Protein AF-A0A177B5A7-F1 (afdb_monomer_lite)

InterPro domains:
  IPR014023 Mononegavirales RNA-directed RNA polymerase catalytic domain [PF00946] (2-138)

Foldseek 3Di:
DCQQAAQDVLLQHDDHHHPLCVVDPPDPAVLVSSLVSCVVPPDSNDAAADDDDLVQVCLLVPVNHGRGPHDDDPVVVVLVLLLVLCLVLLVVDPDPVLSVLSVVCVPCVSVLSVVLVPDPPHDSVVNNVVCCVDSNVVNSCVVPDCDDDDDPDDDDDPNDPVVSCVSSVPPVVVVVVVVVVVVVVVVVVVVVVVVVVVVVVVPPPDD

pLDDT: mean 71.96, std 17.43, range [30.28, 91.12]

Organism: NCBI:txid1819745

Sequence (207 aa):
MVRLIFLDASLGGLCGVALTRFAISPFPDPITESLTFWTISIEAGNPQIKIFEFSDFNLLETPSALNTIGYSSPVTLIKNQVKLNLQQNSHKIKNKEIKECIEMTRGHESDYIQYFSSITPLFPRFLSTFYQATIFGHINNFEYEENVPKSDNGDIDMKNLKDIFDICNL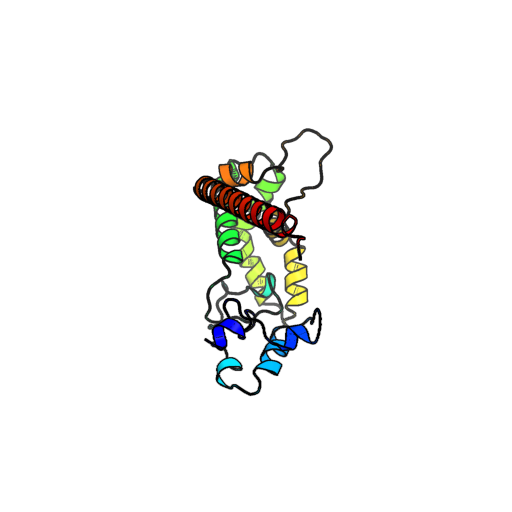FIFSVWTNKRDQFTKNFHYLKNIISDKKMSQHFDGRR

Structure (mmCIF, N/CA/C/O backbone):
data_AF-A0A177B5A7-F1
#
_entry.id   AF-A0A177B5A7-F1
#
loop_
_atom_site.group_PDB
_atom_site.id
_atom_site.type_symbol
_atom_site.label_atom_id
_atom_site.label_alt_id
_atom_site.label_comp_id
_atom_site.label_asym_id
_atom_site.label_entity_i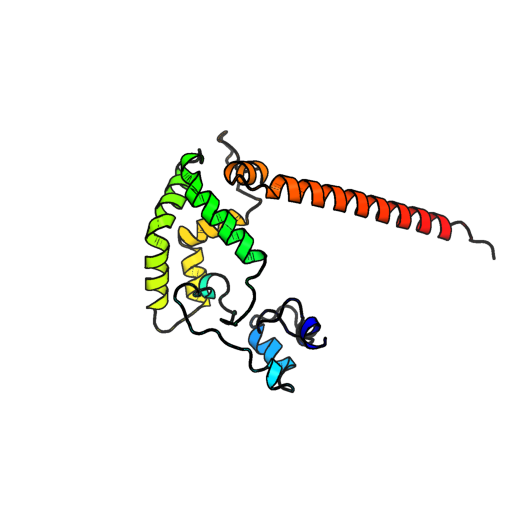d
_atom_site.label_seq_id
_atom_site.pdbx_PDB_ins_code
_atom_site.Cartn_x
_atom_site.Cartn_y
_atom_site.Cartn_z
_atom_site.occupancy
_atom_site.B_iso_or_equiv
_atom_site.auth_seq_id
_atom_site.auth_comp_id
_atom_site.auth_asym_id
_atom_site.auth_atom_id
_atom_site.pdbx_PDB_model_num
ATOM 1 N N . MET A 1 1 ? 22.414 -6.527 -8.276 1.00 68.62 1 MET A N 1
ATOM 2 C CA . MET A 1 1 ? 22.727 -5.204 -7.687 1.00 68.62 1 MET A CA 1
ATOM 3 C C . MET A 1 1 ? 21.978 -4.069 -8.387 1.00 68.62 1 MET A C 1
ATOM 5 O O . MET A 1 1 ? 21.275 -3.346 -7.704 1.00 68.62 1 MET A O 1
ATOM 9 N N . VAL A 1 2 ? 22.032 -3.958 -9.722 1.00 82.44 2 VAL A N 1
ATOM 10 C CA . VAL A 1 2 ? 21.325 -2.906 -10.495 1.00 82.44 2 VAL A CA 1
ATOM 11 C C . VAL A 1 2 ? 19.813 -2.863 -10.207 1.00 82.44 2 VAL A C 1
ATOM 13 O O . VAL A 1 2 ? 19.279 -1.799 -9.919 1.00 82.44 2 VAL A O 1
ATOM 16 N N . ARG A 1 3 ? 19.133 -4.020 -10.160 1.00 81.75 3 ARG A N 1
ATOM 17 C CA . ARG A 1 3 ? 17.703 -4.099 -9.794 1.00 81.75 3 ARG A CA 1
ATOM 18 C C . ARG A 1 3 ? 17.392 -3.543 -8.403 1.00 81.75 3 ARG A C 1
ATOM 20 O O . ARG A 1 3 ? 16.370 -2.909 -8.234 1.00 81.75 3 ARG A O 1
ATOM 27 N N . LEU A 1 4 ? 18.271 -3.726 -7.419 1.00 85.00 4 LEU A N 1
ATOM 28 C CA . LEU A 1 4 ? 18.015 -3.234 -6.060 1.00 85.00 4 LEU A CA 1
ATOM 29 C C . LEU A 1 4 ? 17.965 -1.698 -6.010 1.00 85.00 4 LEU A C 1
ATOM 31 O O . LEU A 1 4 ? 17.223 -1.139 -5.216 1.00 85.00 4 LEU A O 1
ATOM 35 N N . ILE A 1 5 ? 18.755 -1.039 -6.862 1.00 88.62 5 ILE A N 1
ATOM 36 C CA . ILE A 1 5 ? 18.929 0.418 -6.868 1.00 88.62 5 ILE A CA 1
ATOM 37 C C . ILE A 1 5 ? 17.920 1.100 -7.799 1.00 88.62 5 ILE A C 1
ATOM 39 O O . ILE A 1 5 ? 17.451 2.188 -7.487 1.00 88.62 5 ILE A O 1
ATOM 43 N N . PHE A 1 6 ? 17.578 0.471 -8.928 1.00 89.25 6 PHE A N 1
ATOM 44 C CA . PHE A 1 6 ? 16.788 1.112 -9.986 1.00 89.25 6 PHE A CA 1
ATOM 45 C C . PHE A 1 6 ? 15.390 0.515 -10.206 1.00 89.25 6 PHE A C 1
ATOM 47 O O . PHE A 1 6 ? 14.601 1.085 -10.958 1.00 89.25 6 PHE A O 1
ATOM 54 N N . LEU A 1 7 ? 15.068 -0.641 -9.611 1.00 88.25 7 LEU A N 1
ATOM 55 C CA . LEU A 1 7 ? 13.718 -1.200 -9.710 1.00 88.25 7 LEU A CA 1
ATOM 56 C C . LEU A 1 7 ? 12.813 -0.513 -8.691 1.00 88.25 7 LEU A C 1
ATOM 58 O O . LEU A 1 7 ? 13.009 -0.655 -7.483 1.00 88.25 7 LEU A O 1
ATOM 62 N N . ASP A 1 8 ? 11.832 0.215 -9.206 1.00 88.06 8 ASP A N 1
ATOM 63 C CA . ASP A 1 8 ? 10.843 0.927 -8.408 1.00 88.06 8 ASP A CA 1
ATOM 64 C C . ASP A 1 8 ? 9.908 -0.039 -7.667 1.00 88.06 8 ASP A C 1
ATOM 66 O O . ASP A 1 8 ? 9.626 -1.149 -8.133 1.00 88.06 8 ASP A O 1
ATOM 70 N N . ALA A 1 9 ? 9.389 0.401 -6.523 1.00 85.06 9 ALA A N 1
ATOM 71 C CA . ALA A 1 9 ? 8.418 -0.346 -5.734 1.00 85.06 9 ALA A CA 1
ATOM 72 C C . ALA A 1 9 ? 7.107 -0.597 -6.499 1.00 85.06 9 ALA A C 1
ATOM 74 O O . ALA A 1 9 ? 6.460 -1.618 -6.279 1.00 85.06 9 ALA A O 1
ATOM 75 N N . SER A 1 10 ? 6.744 0.276 -7.448 1.00 85.06 10 SER A N 1
ATOM 76 C CA . SER A 1 10 ? 5.563 0.095 -8.311 1.00 85.06 10 SER A CA 1
ATOM 77 C C . SER A 1 10 ? 5.632 -1.156 -9.200 1.00 85.06 10 SER A C 1
ATOM 79 O O . SER A 1 10 ? 4.590 -1.704 -9.554 1.00 85.06 10 SER A O 1
ATOM 81 N N . LEU A 1 11 ? 6.841 -1.629 -9.533 1.00 87.25 11 LEU A N 1
ATOM 82 C CA . LEU A 1 11 ? 7.093 -2.850 -10.312 1.00 87.25 11 LEU A CA 1
ATOM 83 C C . LEU A 1 11 ? 7.490 -4.050 -9.430 1.00 87.25 11 LEU A C 1
ATOM 85 O O . LEU A 1 11 ? 7.965 -5.062 -9.944 1.00 87.25 11 LEU A O 1
ATOM 89 N N . GLY A 1 12 ? 7.330 -3.950 -8.107 1.00 83.31 12 GLY A N 1
ATOM 90 C CA . GLY A 1 12 ? 7.717 -5.002 -7.159 1.00 83.31 12 GLY A CA 1
ATOM 91 C C . GLY A 1 12 ? 9.171 -4.919 -6.676 1.00 83.31 12 GLY A C 1
ATOM 92 O O . GLY A 1 12 ? 9.696 -5.882 -6.116 1.00 83.31 12 GLY A O 1
ATOM 93 N N . GLY A 1 13 ? 9.846 -3.784 -6.886 1.00 84.38 13 GLY A N 1
ATOM 94 C CA . GLY A 1 13 ? 11.132 -3.483 -6.257 1.00 84.38 13 GLY A CA 1
ATOM 95 C C . GLY A 1 13 ? 11.015 -3.226 -4.749 1.00 84.38 13 GLY A C 1
ATOM 96 O O . GLY A 1 13 ? 9.936 -2.988 -4.217 1.00 84.38 13 GLY A O 1
ATOM 97 N N . LEU A 1 14 ? 12.146 -3.271 -4.038 1.00 81.12 14 LEU A N 1
ATOM 98 C CA . LEU A 1 14 ? 12.180 -3.028 -2.587 1.00 81.12 14 LEU A CA 1
ATOM 99 C C . LEU A 1 14 ? 12.325 -1.539 -2.247 1.00 81.12 14 LEU A C 1
ATOM 101 O O . LEU A 1 14 ? 11.547 -0.998 -1.469 1.00 81.12 14 LEU A O 1
ATOM 105 N N . CYS A 1 15 ? 13.356 -0.889 -2.788 1.00 82.00 15 CYS A N 1
ATOM 106 C CA . CYS A 1 15 ? 13.714 0.494 -2.454 1.00 82.00 15 CYS A CA 1
ATOM 107 C C . CYS A 1 15 ? 14.329 1.271 -3.625 1.00 82.00 15 CYS A C 1
ATOM 109 O O . CYS A 1 15 ? 14.848 2.370 -3.424 1.00 82.00 15 CYS A O 1
ATOM 111 N N . GLY A 1 16 ? 14.323 0.690 -4.826 1.00 85.94 16 GLY A N 1
ATOM 112 C CA . GLY A 1 16 ? 14.947 1.308 -5.981 1.00 85.94 16 GLY A CA 1
ATOM 113 C C . GLY A 1 16 ? 14.125 2.467 -6.529 1.00 85.94 16 GLY A C 1
ATOM 114 O O . GLY A 1 16 ? 12.931 2.593 -6.264 1.00 85.94 16 GLY A O 1
ATOM 115 N N . VAL A 1 17 ? 14.784 3.322 -7.306 1.00 87.81 17 VAL A N 1
ATOM 116 C CA . VAL A 1 17 ? 14.171 4.477 -7.964 1.00 87.81 17 VAL A CA 1
ATOM 117 C C . VAL A 1 17 ? 14.603 4.504 -9.425 1.00 87.81 17 VAL A C 1
ATOM 119 O O . VAL A 1 17 ? 15.797 4.475 -9.728 1.00 87.81 17 VAL A O 1
ATOM 122 N N . ALA A 1 18 ? 13.631 4.576 -10.334 1.00 88.62 18 ALA A N 1
ATOM 123 C CA . ALA A 1 18 ? 13.902 4.777 -11.751 1.00 88.62 18 ALA A CA 1
ATOM 124 C C . ALA A 1 18 ? 14.514 6.169 -11.989 1.00 88.62 18 ALA A C 1
ATOM 126 O O . ALA A 1 18 ? 14.102 7.155 -11.376 1.00 88.62 18 ALA A O 1
ATOM 127 N N . LEU A 1 19 ? 15.484 6.272 -12.906 1.00 89.00 19 LEU A N 1
ATOM 128 C CA . LEU A 1 19 ? 16.143 7.554 -13.199 1.00 89.00 19 LEU A CA 1
ATOM 129 C C . LEU A 1 19 ? 15.187 8.595 -13.802 1.00 89.00 19 LEU A C 1
ATOM 131 O O . LEU A 1 19 ? 15.427 9.796 -13.696 1.00 89.00 19 LEU A O 1
ATOM 135 N N . THR A 1 20 ? 14.083 8.140 -14.390 1.00 88.19 20 THR A N 1
ATOM 136 C CA . THR A 1 20 ? 12.999 8.983 -14.901 1.00 88.19 20 THR A CA 1
ATOM 137 C C . THR A 1 20 ? 12.365 9.858 -13.818 1.00 88.19 20 THR A C 1
ATOM 139 O O . THR A 1 20 ? 11.922 10.961 -14.140 1.00 88.19 20 THR A O 1
ATOM 142 N N . ARG A 1 21 ? 12.436 9.467 -12.532 1.00 87.62 21 ARG A N 1
ATOM 143 C CA . ARG A 1 21 ? 11.870 10.259 -11.422 1.00 87.62 21 ARG A CA 1
ATOM 144 C C . ARG A 1 21 ? 12.622 11.564 -11.203 1.00 87.62 21 ARG A C 1
ATOM 146 O O . ARG A 1 21 ? 12.087 12.497 -10.616 1.00 87.62 21 ARG A O 1
ATOM 153 N N . PHE A 1 22 ? 13.866 11.643 -11.675 1.00 89.06 22 PHE A N 1
ATOM 154 C CA . PHE A 1 22 ? 14.652 12.874 -11.641 1.00 89.06 22 PHE A CA 1
ATOM 155 C C . PHE A 1 22 ? 14.327 13.816 -12.807 1.00 89.06 22 PHE A C 1
ATOM 157 O O . PHE A 1 22 ? 14.734 14.974 -12.770 1.00 89.06 22 PHE A O 1
ATOM 164 N N . ALA A 1 23 ? 13.601 13.350 -13.829 1.00 87.88 23 ALA A N 1
ATOM 165 C CA . ALA A 1 23 ? 13.222 14.173 -14.973 1.00 87.88 23 ALA A CA 1
ATOM 166 C C . ALA A 1 23 ? 11.956 15.005 -14.704 1.00 87.88 23 ALA A C 1
ATOM 168 O O . ALA A 1 23 ? 11.849 16.126 -15.196 1.00 87.88 23 ALA A O 1
ATOM 169 N N . ILE A 1 24 ? 10.996 14.469 -13.938 1.00 85.19 24 ILE A N 1
ATOM 170 C CA . ILE A 1 24 ? 9.694 15.103 -13.679 1.00 85.19 24 ILE A CA 1
ATOM 171 C C . ILE A 1 24 ? 9.322 14.920 -12.201 1.00 85.19 24 ILE A C 1
ATOM 173 O O . ILE A 1 24 ? 9.383 13.813 -11.678 1.00 85.19 24 ILE A O 1
ATOM 177 N N . SER A 1 25 ? 8.883 15.992 -11.533 1.00 78.75 25 SER A N 1
ATOM 178 C CA . SER A 1 25 ? 8.451 15.966 -10.128 1.00 78.75 25 SER A CA 1
ATOM 179 C C . SER A 1 25 ? 7.076 16.627 -9.962 1.00 78.75 25 SER A C 1
ATOM 181 O O . SER A 1 25 ? 6.978 17.822 -10.249 1.00 78.75 25 SER A O 1
ATOM 183 N N . PRO A 1 26 ? 6.021 15.944 -9.460 1.00 79.19 26 PRO A N 1
ATOM 184 C CA . PRO A 1 26 ? 5.730 14.502 -9.423 1.00 79.19 26 PRO A CA 1
ATOM 185 C C . PRO A 1 26 ? 4.865 14.031 -10.616 1.00 79.19 26 PRO A C 1
ATOM 187 O O . PRO A 1 26 ? 3.924 14.713 -11.025 1.00 79.19 26 PRO A O 1
ATOM 190 N N . PHE A 1 27 ? 5.137 12.832 -11.146 1.00 88.12 27 PHE A N 1
ATOM 191 C CA . PHE A 1 27 ? 4.338 12.218 -12.215 1.00 88.12 27 PHE A CA 1
ATOM 192 C C . PHE A 1 27 ? 3.212 11.322 -11.642 1.00 88.12 27 PHE A C 1
ATOM 194 O O . PHE A 1 27 ? 3.456 10.563 -10.701 1.00 88.12 27 PHE A O 1
ATOM 201 N N . PRO A 1 28 ? 1.971 11.381 -12.170 1.00 85.62 28 PRO A N 1
ATOM 202 C CA . PRO A 1 28 ? 0.811 10.700 -11.580 1.00 85.62 28 PRO A CA 1
ATOM 203 C C . PRO A 1 28 ? 0.746 9.183 -11.828 1.00 85.62 28 PRO A C 1
ATOM 205 O O . PRO A 1 28 ? -0.131 8.520 -11.265 1.00 85.62 28 PRO A O 1
ATOM 208 N N . ASP A 1 29 ? 1.617 8.634 -12.679 1.00 88.81 29 ASP A N 1
ATOM 209 C CA . ASP A 1 29 ? 1.643 7.210 -13.023 1.00 88.81 29 ASP A CA 1
ATOM 210 C C . ASP A 1 29 ? 3.063 6.611 -12.915 1.00 88.81 29 ASP A C 1
ATOM 212 O O . ASP A 1 29 ? 3.814 6.577 -13.896 1.00 88.81 29 ASP A O 1
ATOM 216 N N . PRO A 1 30 ? 3.443 6.111 -11.724 1.00 88.00 30 PRO A N 1
ATOM 217 C CA . PRO A 1 30 ? 4.778 5.569 -11.482 1.00 88.00 30 PRO A CA 1
ATOM 218 C C . PRO A 1 30 ? 5.042 4.244 -12.212 1.00 88.00 30 PRO A C 1
ATOM 220 O O . PRO A 1 30 ? 6.204 3.850 -12.330 1.00 88.00 30 PRO A O 1
ATOM 223 N N . ILE A 1 31 ? 4.004 3.534 -12.678 1.00 89.62 31 ILE A N 1
ATOM 224 C CA . ILE A 1 31 ? 4.173 2.289 -13.440 1.00 89.62 31 ILE A CA 1
ATOM 225 C C . ILE A 1 31 ? 4.669 2.639 -14.835 1.00 89.62 31 ILE A C 1
ATOM 227 O O . ILE A 1 31 ? 5.716 2.142 -15.244 1.00 89.62 31 ILE A O 1
ATOM 231 N N . THR A 1 32 ? 3.961 3.527 -15.538 1.00 89.75 32 THR A N 1
ATOM 232 C CA . THR A 1 32 ? 4.372 3.975 -16.875 1.00 89.75 32 THR A CA 1
ATOM 233 C C . THR A 1 32 ? 5.769 4.572 -16.833 1.00 89.75 32 THR A C 1
ATOM 235 O O . THR A 1 32 ? 6.614 4.226 -17.651 1.00 89.75 32 THR A O 1
ATOM 238 N N . GLU A 1 33 ? 6.052 5.401 -15.834 1.00 89.25 33 GLU A N 1
ATOM 239 C CA . GLU A 1 33 ? 7.369 6.003 -15.667 1.00 89.25 33 GLU A CA 1
ATOM 240 C C . GLU A 1 33 ? 8.476 4.943 -15.507 1.00 89.25 33 GLU A C 1
ATOM 242 O O . GLU A 1 33 ? 9.452 4.914 -16.260 1.00 89.25 33 GLU A O 1
ATOM 247 N N . SER A 1 34 ? 8.276 3.986 -14.601 1.00 89.31 34 SER A N 1
ATOM 248 C CA . SER A 1 34 ? 9.245 2.913 -14.365 1.00 89.31 34 SER A CA 1
ATOM 249 C C . SER A 1 34 ? 9.398 1.988 -15.574 1.00 89.31 34 SER A C 1
ATOM 251 O O . SER A 1 34 ? 10.511 1.575 -15.898 1.00 89.31 34 SER A O 1
ATOM 253 N N . LEU A 1 35 ? 8.306 1.685 -16.282 1.00 89.75 35 LEU A N 1
ATOM 254 C CA . LEU A 1 35 ? 8.347 0.887 -17.506 1.00 89.75 35 LEU A CA 1
ATOM 255 C C . LEU A 1 35 ? 9.077 1.618 -18.628 1.00 89.75 35 LEU A C 1
ATOM 257 O O . LEU A 1 35 ? 9.855 0.978 -19.327 1.00 89.75 35 LEU A O 1
ATOM 261 N N . THR A 1 36 ? 8.898 2.937 -18.776 1.00 90.25 36 THR A N 1
ATOM 262 C CA . THR A 1 36 ? 9.633 3.722 -19.784 1.00 90.25 36 THR A CA 1
ATOM 263 C C . THR A 1 36 ? 11.140 3.640 -19.560 1.00 90.25 36 THR A C 1
ATOM 265 O O . THR A 1 36 ? 11.885 3.405 -20.514 1.00 90.25 36 THR A O 1
ATOM 268 N N . PHE A 1 37 ? 11.582 3.718 -18.300 1.00 89.19 37 PHE A N 1
ATOM 269 C CA . PHE A 1 37 ? 12.980 3.516 -17.929 1.00 89.19 37 PHE A CA 1
ATOM 270 C C . PHE A 1 37 ? 13.476 2.098 -18.260 1.00 89.19 37 PHE A C 1
ATOM 272 O O . PHE A 1 37 ? 14.575 1.925 -18.787 1.00 89.19 37 PHE A O 1
ATOM 279 N N . TRP A 1 38 ? 12.657 1.080 -17.988 1.00 88.31 38 TRP A N 1
ATOM 280 C CA . TRP A 1 38 ? 13.010 -0.329 -18.173 1.00 88.31 38 TRP A CA 1
ATOM 281 C C . TRP A 1 38 ? 12.664 -0.911 -19.551 1.00 88.31 38 TRP A C 1
ATOM 283 O O . TRP A 1 38 ? 12.852 -2.108 -19.745 1.00 88.31 38 TRP A O 1
ATOM 293 N N . THR A 1 39 ? 12.253 -0.102 -20.535 1.00 82.94 39 THR A N 1
ATOM 294 C CA . THR A 1 39 ? 11.950 -0.549 -21.918 1.00 82.94 39 THR A CA 1
ATOM 295 C C . THR A 1 39 ? 13.067 -1.376 -22.559 1.00 82.94 39 THR A C 1
ATOM 297 O O . THR A 1 39 ? 12.807 -2.240 -23.392 1.00 82.94 39 THR A O 1
ATOM 300 N N . ILE A 1 40 ? 14.312 -1.141 -22.143 1.00 76.38 40 ILE A N 1
ATOM 301 C CA . ILE A 1 40 ? 15.513 -1.822 -22.640 1.00 76.38 40 ILE A CA 1
ATOM 302 C C . ILE A 1 40 ? 15.695 -3.216 -21.995 1.00 76.38 40 ILE A C 1
ATOM 304 O O . ILE A 1 40 ? 16.412 -4.060 -22.529 1.00 76.38 40 ILE A O 1
ATOM 308 N N . SER A 1 41 ? 15.039 -3.496 -20.862 1.00 82.31 41 SER A N 1
ATOM 309 C CA . SER A 1 41 ? 15.168 -4.745 -20.102 1.00 82.31 41 SER A CA 1
ATOM 310 C C . SER A 1 41 ? 13.839 -5.493 -19.995 1.00 82.31 41 SER A C 1
ATOM 312 O O . SER A 1 41 ? 12.960 -5.142 -19.207 1.00 82.31 41 SER A O 1
ATOM 314 N N . ILE A 1 42 ? 13.735 -6.604 -20.728 1.00 81.00 42 ILE A N 1
ATOM 315 C CA . ILE A 1 42 ? 12.552 -7.481 -20.744 1.00 81.00 42 ILE A CA 1
ATOM 316 C C . ILE A 1 42 ? 12.234 -8.025 -19.340 1.00 81.00 42 ILE A C 1
ATOM 318 O O . ILE A 1 42 ? 11.073 -8.160 -18.966 1.00 81.00 42 ILE A O 1
ATOM 322 N N . GLU A 1 43 ? 13.259 -8.304 -18.534 1.00 79.50 43 GLU A N 1
ATOM 323 C CA . GLU A 1 43 ? 13.093 -8.914 -17.211 1.00 79.50 43 GLU A CA 1
ATOM 324 C C . GLU A 1 43 ? 12.580 -7.927 -16.148 1.00 79.50 43 GLU A C 1
ATOM 326 O O . GLU A 1 43 ? 11.963 -8.330 -15.165 1.00 79.50 43 GLU A O 1
ATOM 331 N N . ALA A 1 44 ? 12.865 -6.631 -16.300 1.00 79.38 44 ALA A N 1
ATOM 332 C CA . ALA A 1 44 ? 12.357 -5.596 -15.397 1.00 79.38 44 ALA A CA 1
ATOM 333 C C . ALA A 1 44 ? 11.007 -5.033 -15.871 1.00 79.38 44 ALA A C 1
ATOM 335 O O . ALA A 1 44 ? 10.199 -4.626 -15.043 1.00 79.38 44 ALA A O 1
ATOM 336 N N . GLY A 1 45 ? 10.750 -5.058 -17.183 1.00 82.38 45 GLY A N 1
ATOM 337 C CA . GLY A 1 45 ? 9.474 -4.656 -17.775 1.00 82.38 45 GLY A CA 1
ATOM 338 C C . GLY A 1 45 ? 8.343 -5.682 -17.631 1.00 82.38 45 GLY A C 1
ATOM 339 O O . GLY A 1 45 ? 7.194 -5.341 -17.889 1.00 82.38 45 GLY A O 1
ATOM 340 N N . ASN A 1 46 ? 8.645 -6.916 -17.212 1.00 87.38 46 ASN A N 1
ATOM 341 C CA . ASN A 1 46 ? 7.659 -7.980 -17.008 1.00 87.38 46 ASN A CA 1
ATOM 342 C C . ASN A 1 46 ? 7.701 -8.516 -15.561 1.00 87.38 46 ASN A C 1
ATOM 344 O O . ASN A 1 46 ? 8.265 -9.590 -15.320 1.00 87.38 46 ASN A O 1
ATOM 348 N N . PRO A 1 47 ? 7.172 -7.764 -14.575 1.00 85.50 47 PRO A N 1
ATOM 349 C CA . PRO A 1 47 ? 7.140 -8.211 -13.188 1.00 85.50 47 PRO A CA 1
ATOM 350 C C . PRO A 1 47 ? 6.224 -9.427 -13.023 1.00 85.50 47 PRO A C 1
ATOM 352 O O . PRO A 1 47 ? 5.226 -9.581 -13.724 1.00 85.50 47 PRO A O 1
ATOM 355 N N . GLN A 1 48 ? 6.540 -10.293 -12.060 1.00 84.50 48 GLN A N 1
ATOM 356 C CA . GLN A 1 48 ? 5.687 -11.438 -11.754 1.00 84.50 48 GLN A CA 1
ATOM 357 C C . GLN A 1 48 ? 4.412 -10.964 -11.049 1.00 84.50 48 GLN A C 1
ATOM 359 O O . GLN A 1 48 ? 4.461 -10.429 -9.939 1.00 84.50 48 GLN A O 1
ATOM 364 N N . ILE A 1 49 ? 3.273 -11.161 -11.706 1.00 86.50 49 ILE A N 1
ATOM 365 C CA . ILE A 1 49 ? 1.952 -10.773 -11.206 1.00 86.50 49 ILE A CA 1
ATOM 366 C C . ILE A 1 49 ? 1.363 -11.942 -10.412 1.00 86.50 49 ILE A C 1
ATOM 368 O O . ILE A 1 49 ? 1.400 -13.090 -10.859 1.00 86.50 49 ILE A O 1
ATOM 372 N N . LYS A 1 50 ? 0.831 -11.652 -9.222 1.00 85.69 50 LYS A N 1
ATOM 373 C CA . LYS A 1 50 ? 0.128 -12.629 -8.391 1.00 85.69 50 LYS A CA 1
ATOM 374 C C . LYS A 1 50 ? -1.259 -12.892 -8.984 1.00 85.69 50 LYS A C 1
ATOM 376 O O . LYS A 1 50 ? -1.917 -11.981 -9.491 1.00 85.69 50 LYS A O 1
ATOM 381 N N . ILE A 1 51 ? -1.709 -14.143 -8.911 1.00 84.50 51 ILE A N 1
ATOM 382 C CA . ILE A 1 51 ? -3.090 -14.504 -9.249 1.00 84.50 51 ILE A CA 1
ATOM 383 C C . ILE A 1 51 ? -4.024 -13.716 -8.325 1.00 84.50 51 ILE A C 1
ATOM 385 O O . ILE A 1 51 ? -3.760 -13.591 -7.134 1.00 84.50 51 ILE A O 1
ATOM 389 N N . PHE A 1 52 ? -5.083 -13.150 -8.893 1.00 83.25 52 PHE A N 1
ATOM 390 C CA . PHE A 1 52 ? -6.022 -12.323 -8.150 1.00 83.25 52 PHE A CA 1
ATOM 391 C C . PHE A 1 52 ? -6.738 -13.123 -7.055 1.00 83.25 52 PHE A C 1
ATOM 393 O O . PHE A 1 52 ? -7.403 -14.120 -7.341 1.00 83.25 52 PHE A O 1
ATOM 400 N N . GLU A 1 53 ? -6.648 -12.634 -5.821 1.00 82.06 53 GLU A N 1
ATOM 401 C CA . GLU A 1 53 ? -7.436 -13.081 -4.674 1.00 82.06 53 GLU A CA 1
ATOM 402 C C . GLU A 1 53 ? -8.225 -11.891 -4.113 1.00 82.06 53 GLU A C 1
ATOM 404 O O . GLU A 1 53 ? -7.773 -10.748 -4.174 1.00 82.06 53 GLU A O 1
ATOM 409 N N . PHE A 1 54 ? -9.397 -12.138 -3.519 1.00 75.50 54 PHE A N 1
ATOM 410 C CA . PHE A 1 54 ? -10.215 -11.067 -2.927 1.00 75.50 54 PHE A CA 1
ATOM 411 C C . PHE A 1 54 ? -9.504 -10.323 -1.788 1.00 75.50 54 PHE A C 1
ATOM 413 O O . PHE A 1 54 ? -9.752 -9.138 -1.577 1.00 75.50 54 PHE A O 1
ATOM 420 N N . SER A 1 55 ? -8.588 -10.993 -1.085 1.00 72.56 55 SER A N 1
ATOM 421 C CA . SER A 1 55 ? -7.723 -10.381 -0.072 1.00 72.56 55 SER A CA 1
ATOM 422 C C . SER A 1 55 ? -6.695 -9.408 -0.652 1.00 72.56 55 SER A C 1
ATOM 424 O O . SER A 1 55 ? -6.184 -8.569 0.081 1.00 72.56 55 SER A O 1
ATOM 426 N N . ASP A 1 56 ? -6.397 -9.498 -1.952 1.00 73.50 56 ASP A N 1
ATOM 427 C CA . ASP A 1 56 ? -5.393 -8.676 -2.633 1.00 73.50 56 ASP A CA 1
ATOM 428 C C . ASP A 1 56 ? -5.998 -7.430 -3.292 1.00 73.50 56 ASP A C 1
ATOM 430 O O . ASP A 1 56 ? -5.361 -6.804 -4.144 1.00 73.50 56 ASP A O 1
ATOM 434 N N . PHE A 1 57 ? -7.222 -7.035 -2.922 1.00 78.88 57 PHE A N 1
ATOM 435 C CA . PHE A 1 57 ? -7.889 -5.841 -3.455 1.00 78.88 57 PHE A CA 1
ATOM 436 C C . PHE A 1 57 ? -7.283 -4.526 -2.903 1.00 78.88 57 PHE A C 1
ATOM 438 O O . PHE A 1 57 ? -7.976 -3.580 -2.532 1.00 78.88 57 PHE A O 1
ATOM 445 N N . ASN A 1 58 ? -5.949 -4.441 -2.914 1.00 74.44 58 ASN A N 1
ATOM 446 C CA . ASN A 1 58 ? -5.114 -3.314 -2.487 1.00 74.44 58 ASN A CA 1
ATOM 447 C C . ASN A 1 58 ? -5.271 -2.064 -3.373 1.00 74.44 58 ASN A C 1
ATOM 449 O O . ASN A 1 58 ? -4.712 -1.009 -3.070 1.00 74.44 58 ASN A O 1
ATOM 453 N N . LEU A 1 59 ? -6.060 -2.157 -4.450 1.00 78.88 59 LEU A N 1
ATOM 454 C CA . LEU A 1 59 ? -6.436 -1.030 -5.306 1.00 78.88 59 LEU A CA 1
ATOM 455 C C . LEU A 1 59 ? -7.186 0.069 -4.536 1.00 78.88 59 LEU A C 1
ATOM 457 O O . LEU A 1 59 ? -7.152 1.227 -4.950 1.00 78.88 59 LEU A O 1
ATOM 461 N N . LEU A 1 60 ? -7.841 -0.279 -3.421 1.00 83.06 60 LEU A N 1
ATOM 462 C CA . LEU A 1 60 ? -8.530 0.687 -2.561 1.00 83.06 60 LEU A CA 1
ATOM 463 C C . LEU A 1 60 ? -7.555 1.589 -1.795 1.00 83.06 60 LEU A C 1
ATOM 465 O O . LEU A 1 60 ? -7.832 2.778 -1.638 1.00 83.06 60 LEU A O 1
ATOM 469 N N . GLU A 1 61 ? -6.407 1.061 -1.357 1.00 80.75 61 GLU A N 1
ATOM 470 C CA . GLU A 1 61 ? -5.367 1.862 -0.697 1.00 80.75 61 GLU A CA 1
ATOM 471 C C . GLU A 1 61 ? -4.533 2.642 -1.714 1.00 80.75 61 GLU A C 1
ATOM 473 O O . GLU A 1 61 ? -4.295 3.838 -1.550 1.00 80.75 61 GLU A O 1
ATOM 478 N N . THR A 1 62 ? -4.082 1.961 -2.769 1.00 83.75 62 THR A N 1
ATOM 479 C CA . THR A 1 62 ? -3.185 2.530 -3.777 1.00 83.75 62 THR A CA 1
ATOM 480 C C . THR A 1 62 ? -3.695 2.209 -5.183 1.00 83.75 62 THR A C 1
ATOM 482 O O . THR A 1 62 ? -3.425 1.122 -5.699 1.00 83.75 62 THR A O 1
ATOM 485 N N . PRO A 1 63 ? -4.392 3.146 -5.853 1.00 85.31 63 PRO A N 1
ATOM 486 C CA . PRO A 1 63 ? -5.055 2.871 -7.131 1.00 85.31 63 PRO A CA 1
ATOM 487 C C . PRO A 1 63 ? -4.092 2.708 -8.316 1.00 85.31 63 PRO A C 1
ATOM 489 O O . PRO A 1 63 ? -4.489 2.171 -9.345 1.00 85.31 63 PRO A O 1
ATOM 492 N N . SER A 1 64 ? -2.845 3.176 -8.190 1.00 84.06 64 SER A N 1
ATOM 493 C CA . SER A 1 64 ? -1.799 3.072 -9.222 1.00 84.06 64 SER A CA 1
ATOM 494 C C . SER A 1 64 ? -0.822 1.913 -8.970 1.00 84.06 64 SER A C 1
ATOM 496 O O . SER A 1 64 ? 0.307 1.962 -9.452 1.00 84.06 64 SER A O 1
ATOM 498 N N . ALA A 1 65 ? -1.194 0.921 -8.155 1.00 83.56 65 ALA A N 1
ATOM 499 C CA . ALA A 1 65 ? -0.337 -0.215 -7.814 1.00 83.56 65 ALA A CA 1
ATOM 500 C C . ALA A 1 65 ? -0.686 -1.472 -8.625 1.00 83.56 65 ALA A C 1
ATOM 502 O O . ALA A 1 65 ? -1.829 -1.669 -9.038 1.00 83.56 65 ALA A O 1
ATOM 503 N N . LEU A 1 66 ? 0.309 -2.341 -8.814 1.00 85.75 66 LEU A N 1
ATOM 504 C CA . LEU A 1 66 ? 0.150 -3.665 -9.413 1.00 85.75 66 LEU A CA 1
ATOM 505 C C . LEU A 1 66 ? 0.080 -4.745 -8.331 1.00 85.75 66 LEU A C 1
ATOM 507 O O . LEU A 1 66 ? 0.730 -4.641 -7.292 1.00 85.75 66 LEU A O 1
ATOM 511 N N . ASN A 1 67 ? -0.648 -5.826 -8.613 1.00 86.62 67 ASN A N 1
ATOM 512 C CA . ASN A 1 67 ? -0.647 -7.015 -7.764 1.00 86.62 67 ASN A CA 1
ATOM 513 C C . ASN A 1 67 ? 0.596 -7.877 -8.047 1.00 86.62 67 ASN A C 1
ATOM 515 O O . ASN A 1 67 ? 0.523 -8.881 -8.753 1.00 86.62 67 ASN A O 1
ATOM 519 N N . THR A 1 68 ? 1.768 -7.454 -7.578 1.00 83.31 68 THR A N 1
ATOM 520 C CA . THR A 1 68 ? 3.028 -8.186 -7.790 1.00 83.31 68 THR A CA 1
ATOM 521 C C . THR A 1 68 ? 3.279 -9.232 -6.707 1.00 83.31 68 THR A C 1
ATOM 523 O O . THR A 1 68 ? 2.948 -9.014 -5.542 1.00 83.31 68 THR A O 1
ATOM 526 N N . ILE A 1 69 ? 3.953 -10.329 -7.067 1.00 75.81 69 ILE A N 1
ATOM 527 C CA . ILE A 1 69 ? 4.484 -11.310 -6.110 1.00 75.81 69 ILE A CA 1
ATOM 528 C C . ILE A 1 69 ? 5.665 -10.655 -5.381 1.00 75.81 69 ILE A C 1
ATOM 530 O O . ILE A 1 69 ? 6.804 -10.692 -5.840 1.00 75.81 69 ILE A O 1
ATOM 534 N N . GLY A 1 70 ? 5.380 -9.980 -4.272 1.00 69.38 70 GLY A N 1
ATOM 535 C CA . GLY A 1 70 ? 6.360 -9.178 -3.551 1.00 69.38 70 GLY A CA 1
ATOM 536 C C . GLY A 1 70 ? 6.044 -9.060 -2.068 1.00 69.38 70 GLY A C 1
ATOM 537 O O . GLY A 1 70 ? 5.004 -9.503 -1.583 1.00 69.38 70 GLY A O 1
ATOM 538 N N . TYR A 1 71 ? 6.979 -8.466 -1.336 1.00 65.50 71 TYR A N 1
ATOM 539 C CA . TYR A 1 71 ? 6.828 -8.232 0.093 1.00 65.50 71 TYR A CA 1
ATOM 540 C C . TYR A 1 71 ? 5.902 -7.039 0.325 1.00 65.50 71 TYR A C 1
ATOM 542 O O . TYR A 1 71 ? 6.109 -5.962 -0.235 1.00 65.50 71 TYR A O 1
ATOM 550 N N . SER A 1 72 ? 4.903 -7.214 1.187 1.00 68.75 72 SER A N 1
ATOM 551 C CA . SER A 1 72 ? 4.097 -6.106 1.696 1.00 68.75 72 SER A CA 1
ATOM 552 C C . SER A 1 72 ? 4.994 -5.075 2.381 1.00 68.75 72 SER A C 1
ATOM 554 O O . SER A 1 72 ? 5.899 -5.439 3.138 1.00 68.75 72 SER A O 1
ATOM 556 N N . SER A 1 73 ? 4.722 -3.790 2.152 1.00 74.88 73 SER A N 1
ATOM 557 C CA . SER A 1 73 ? 5.496 -2.720 2.782 1.00 74.88 73 SER A CA 1
ATOM 558 C C . SER A 1 73 ? 5.430 -2.810 4.324 1.00 74.88 73 SER A C 1
ATOM 560 O O . SER A 1 73 ? 4.381 -3.177 4.863 1.00 74.88 73 SER A O 1
ATOM 562 N N . PRO A 1 74 ? 6.509 -2.467 5.063 1.00 78.25 74 PRO A N 1
ATOM 563 C CA . PRO A 1 74 ? 6.511 -2.502 6.531 1.00 78.25 74 PRO A CA 1
ATOM 564 C C . PRO A 1 74 ? 5.399 -1.648 7.157 1.00 78.25 74 PRO A C 1
ATOM 566 O O . PRO A 1 74 ? 4.637 -2.153 7.968 1.00 78.25 74 PRO A O 1
ATOM 569 N N . VAL A 1 75 ? 5.264 -0.391 6.717 1.00 80.06 75 VAL A N 1
ATOM 570 C CA . VAL A 1 75 ? 4.037 0.099 6.063 1.00 80.06 75 VAL A CA 1
ATOM 571 C C . VAL A 1 75 ? 2.721 -0.595 6.421 1.00 80.06 75 VAL A C 1
ATOM 573 O O . VAL A 1 75 ? 2.199 -0.545 7.531 1.00 80.06 75 VAL A O 1
ATOM 576 N N . THR A 1 76 ? 2.194 -1.253 5.398 1.00 78.81 76 THR A N 1
ATOM 577 C CA . THR A 1 76 ? 0.981 -2.066 5.397 1.00 78.81 76 THR A CA 1
ATOM 578 C C . THR A 1 76 ? 0.968 -3.136 6.493 1.00 78.81 76 THR A C 1
ATOM 580 O O . THR A 1 76 ? -0.075 -3.362 7.097 1.00 78.81 76 THR A O 1
ATOM 583 N N . LEU A 1 77 ? 2.104 -3.774 6.806 1.00 81.12 77 LEU A N 1
ATOM 584 C CA . LEU A 1 77 ? 2.159 -4.784 7.874 1.00 81.12 77 LEU A CA 1
ATOM 585 C C . LEU A 1 77 ? 1.828 -4.199 9.250 1.00 81.12 77 LEU A C 1
ATOM 587 O O . LEU A 1 77 ? 1.078 -4.804 10.015 1.00 81.12 77 LEU A O 1
ATOM 591 N N . ILE A 1 78 ? 2.371 -3.020 9.558 1.00 81.94 78 ILE A N 1
ATOM 592 C CA . ILE A 1 78 ? 2.094 -2.322 10.815 1.00 81.94 78 ILE A CA 1
ATOM 593 C C . ILE A 1 78 ? 0.619 -1.928 10.877 1.00 81.94 78 ILE A C 1
ATOM 595 O O . ILE A 1 78 ? -0.011 -2.188 11.898 1.00 81.94 78 ILE A O 1
ATOM 599 N N . LYS A 1 79 ? 0.057 -1.384 9.789 1.00 78.06 79 LYS A N 1
ATOM 600 C CA . LYS A 1 79 ? -1.373 -1.031 9.714 1.00 78.06 79 LYS A CA 1
ATOM 601 C C . LYS A 1 79 ? -2.264 -2.229 10.019 1.00 78.06 79 LYS A C 1
ATOM 603 O O . LYS A 1 79 ? -3.071 -2.189 10.938 1.00 78.06 79 LYS A O 1
ATOM 608 N N . ASN A 1 80 ? -2.029 -3.349 9.334 1.00 80.62 80 ASN A N 1
ATOM 609 C CA . ASN A 1 80 ? -2.803 -4.572 9.534 1.00 80.62 80 ASN A CA 1
ATOM 610 C C . ASN A 1 80 ? -2.731 -5.054 10.990 1.00 80.62 80 ASN A C 1
ATOM 612 O O . ASN A 1 80 ? -3.739 -5.466 11.562 1.00 80.62 80 ASN A O 1
ATOM 616 N N . GLN A 1 81 ? -1.556 -4.963 11.618 1.00 81.50 81 GLN A N 1
ATOM 617 C CA . GLN A 1 81 ? -1.389 -5.352 13.015 1.00 81.50 81 GLN A CA 1
ATOM 618 C C . GLN A 1 81 ? -2.082 -4.388 13.992 1.00 81.50 81 GLN A C 1
ATOM 620 O O . GLN A 1 81 ? -2.618 -4.833 15.010 1.00 81.50 81 GLN A O 1
ATOM 625 N N . VAL A 1 82 ? -2.069 -3.082 13.711 1.00 82.25 82 VAL A N 1
ATOM 626 C CA . VAL A 1 82 ? -2.785 -2.065 14.497 1.00 82.25 82 VAL A CA 1
ATOM 627 C C . VAL A 1 82 ? -4.289 -2.293 14.388 1.00 82.25 82 VAL A C 1
ATOM 629 O O . VAL A 1 82 ? -4.951 -2.440 15.416 1.00 82.25 82 VAL A O 1
ATOM 632 N N . LYS A 1 83 ? -4.806 -2.459 13.171 1.00 80.62 83 LYS A N 1
ATOM 633 C CA . LYS A 1 83 ? -6.211 -2.765 12.901 1.00 80.62 83 LYS A CA 1
ATOM 634 C C . LYS A 1 83 ? -6.702 -4.001 13.652 1.00 80.62 83 LYS A C 1
ATOM 636 O O . LYS A 1 83 ? -7.715 -3.939 14.348 1.00 80.62 83 LYS A O 1
ATOM 641 N N . LEU A 1 84 ? -5.962 -5.110 13.576 1.00 84.06 84 LEU A N 1
ATOM 642 C CA . LEU A 1 84 ? -6.303 -6.343 14.297 1.00 84.06 84 LEU A CA 1
ATOM 643 C C . LEU A 1 84 ? -6.356 -6.120 15.813 1.00 84.06 84 LEU A C 1
ATOM 645 O O . LEU A 1 84 ? -7.273 -6.598 16.481 1.00 84.06 84 LEU A O 1
ATOM 649 N N . ASN A 1 85 ? -5.404 -5.365 16.363 1.00 82.88 85 ASN A N 1
ATOM 650 C CA . ASN A 1 85 ? -5.386 -5.054 17.789 1.00 82.88 85 ASN A CA 1
ATOM 651 C C . ASN A 1 85 ? -6.543 -4.142 18.213 1.00 82.88 85 ASN A C 1
ATOM 653 O O . ASN A 1 85 ? -7.118 -4.370 19.280 1.00 82.88 85 ASN A O 1
ATOM 657 N N . LEU A 1 86 ? -6.906 -3.148 17.397 1.00 82.00 86 LEU A N 1
ATOM 658 C CA . LEU A 1 86 ? -8.060 -2.278 17.638 1.00 82.00 86 LEU A CA 1
ATOM 659 C C . LEU A 1 86 ? -9.365 -3.082 17.637 1.00 82.00 86 LEU A C 1
ATOM 661 O O . LEU A 1 86 ? -10.197 -2.912 18.528 1.00 82.00 86 LEU A O 1
ATOM 665 N N . GLN A 1 87 ? -9.508 -4.024 16.703 1.00 83.50 87 GLN A N 1
ATOM 666 C CA . GLN A 1 87 ? -10.662 -4.922 16.637 1.00 83.50 87 GLN A CA 1
ATOM 667 C C . GLN A 1 87 ? -10.740 -5.880 17.838 1.00 83.50 87 GLN A C 1
ATOM 669 O O . GLN A 1 87 ? -11.829 -6.136 18.354 1.00 83.50 87 GLN A O 1
ATOM 674 N N . GLN A 1 88 ? -9.607 -6.409 18.313 1.00 85.00 88 GLN A N 1
ATOM 675 C CA . GLN A 1 88 ? -9.562 -7.318 19.469 1.00 85.00 88 GLN A CA 1
ATOM 676 C C . GLN A 1 88 ? -9.800 -6.595 20.803 1.00 85.00 88 GLN A C 1
ATOM 678 O O . GLN A 1 88 ? -10.462 -7.126 21.700 1.00 85.00 88 GLN A O 1
ATOM 683 N N . ASN A 1 89 ? -9.281 -5.374 20.940 1.00 82.81 89 ASN A N 1
ATOM 684 C CA . ASN A 1 89 ? -9.356 -4.578 22.164 1.00 82.81 89 ASN A CA 1
ATOM 685 C C . ASN A 1 89 ? -10.468 -3.516 22.134 1.00 82.81 89 ASN A C 1
ATOM 687 O O . ASN A 1 89 ? -10.449 -2.610 22.967 1.00 82.81 89 ASN A O 1
ATOM 691 N N . SER A 1 90 ? -11.459 -3.637 21.242 1.00 80.19 90 SER A N 1
ATOM 692 C CA . SER A 1 90 ? -12.546 -2.652 21.087 1.00 80.19 90 SER A CA 1
ATOM 693 C C . SER A 1 90 ? -13.270 -2.333 22.405 1.00 80.19 90 SER A C 1
ATOM 695 O O . SER A 1 90 ? -13.661 -1.199 22.660 1.00 80.19 90 SER A O 1
ATOM 697 N N . HIS A 1 91 ? -13.373 -3.312 23.308 1.00 81.44 91 HIS A N 1
ATOM 698 C CA . HIS A 1 91 ? -13.978 -3.169 24.634 1.00 81.44 91 HIS A CA 1
ATOM 699 C C . HIS A 1 91 ? -13.231 -2.212 25.584 1.00 81.44 91 HIS A C 1
ATOM 701 O O . HIS A 1 91 ? -13.843 -1.709 26.525 1.00 81.44 91 HIS A O 1
ATOM 707 N N . LYS A 1 92 ? -11.934 -1.955 25.362 1.00 79.56 92 LYS A N 1
ATOM 708 C CA . LYS A 1 92 ? -11.118 -1.023 26.166 1.00 79.56 92 LYS A CA 1
ATOM 709 C C . LYS A 1 92 ? -11.257 0.430 25.708 1.00 79.56 92 LYS A C 1
ATOM 711 O O . LYS A 1 92 ? -10.822 1.337 26.417 1.00 79.56 92 LYS A O 1
ATOM 716 N N . ILE A 1 93 ? -11.846 0.656 24.533 1.00 78.31 93 ILE A N 1
ATOM 717 C CA . ILE A 1 93 ? -12.004 1.984 23.944 1.00 78.31 93 ILE A CA 1
ATOM 718 C C . ILE A 1 93 ? -13.137 2.708 24.673 1.00 78.31 93 ILE A C 1
ATOM 720 O O . ILE A 1 93 ? -14.286 2.267 24.672 1.00 78.31 93 ILE A O 1
ATOM 724 N N . LYS A 1 94 ? -12.797 3.823 25.326 1.00 80.25 94 LYS A N 1
ATOM 725 C CA . LYS A 1 94 ? -13.750 4.638 26.096 1.00 80.25 94 LYS A CA 1
ATOM 726 C C . LYS A 1 94 ? -14.661 5.480 25.202 1.00 80.25 94 LYS A C 1
ATOM 728 O O . LYS A 1 94 ? -15.802 5.737 25.579 1.00 80.25 94 LYS A O 1
ATOM 733 N N . ASN A 1 95 ? -14.168 5.899 24.035 1.00 78.12 95 ASN A N 1
ATOM 734 C CA . ASN A 1 95 ? -14.960 6.647 23.066 1.00 78.12 95 ASN A CA 1
ATOM 735 C C . ASN A 1 95 ? -15.983 5.710 22.401 1.00 78.12 95 ASN A C 1
ATOM 737 O O . ASN A 1 95 ? -15.612 4.767 21.700 1.00 78.12 95 ASN A O 1
ATOM 741 N N . LYS A 1 96 ? -17.270 5.983 22.639 1.00 79.06 96 LYS A N 1
ATOM 742 C CA . LYS A 1 96 ? -18.383 5.176 22.130 1.00 79.06 96 LYS A CA 1
ATOM 743 C C . LYS A 1 96 ? -18.481 5.209 20.606 1.00 79.06 96 LYS A C 1
ATOM 745 O O . LYS A 1 96 ? -18.717 4.162 20.021 1.00 79.06 96 LYS A O 1
ATOM 750 N N . GLU A 1 97 ? -18.235 6.360 19.983 1.00 75.75 97 GLU A N 1
ATOM 751 C CA . GLU A 1 97 ? -18.326 6.529 18.527 1.00 75.75 97 GLU A CA 1
ATOM 752 C C . GLU A 1 97 ? -17.251 5.701 17.816 1.00 75.75 97 GLU A C 1
ATOM 754 O O . GLU A 1 97 ? -17.548 4.931 16.906 1.00 75.75 97 GLU A O 1
ATOM 759 N N . ILE A 1 98 ? -16.003 5.777 18.295 1.00 76.56 98 ILE A N 1
ATOM 760 C CA . ILE A 1 98 ? -14.881 5.001 17.740 1.00 76.56 98 ILE A CA 1
ATOM 761 C C . ILE A 1 98 ? -15.104 3.502 17.960 1.00 76.56 98 ILE A C 1
ATOM 763 O O . ILE A 1 98 ? -14.844 2.690 17.071 1.00 76.56 98 ILE A O 1
ATOM 767 N N . LYS A 1 99 ? -15.604 3.125 19.140 1.00 81.00 99 LYS A N 1
ATOM 768 C CA . LYS A 1 99 ? -15.915 1.732 19.457 1.00 81.00 99 LYS A CA 1
ATOM 769 C C . LYS A 1 99 ? -16.971 1.161 18.506 1.00 81.00 99 LYS A C 1
ATOM 771 O O . LYS A 1 99 ? -16.752 0.086 17.955 1.00 81.00 99 LYS A O 1
ATOM 776 N N . GLU A 1 100 ? -18.069 1.880 18.293 1.00 80.88 100 GLU A N 1
ATOM 777 C CA . GLU A 1 100 ? -19.151 1.471 17.391 1.00 80.88 100 GLU A CA 1
ATOM 778 C C . GLU A 1 100 ? -18.657 1.359 15.939 1.00 80.88 100 GLU A C 1
ATOM 780 O O . GLU A 1 100 ? -18.891 0.347 15.280 1.00 80.88 100 GLU A O 1
ATOM 785 N N . CYS A 1 101 ? -17.853 2.323 15.482 1.00 80.06 101 CYS A N 1
ATOM 786 C CA . CYS A 1 101 ? -17.186 2.292 14.178 1.00 80.06 101 CYS A CA 1
ATOM 787 C C . CYS A 1 101 ? -16.331 1.019 13.973 1.00 80.06 101 CYS A C 1
ATOM 789 O O . CYS A 1 101 ? -16.428 0.339 12.944 1.00 80.06 101 CYS A O 1
ATOM 791 N 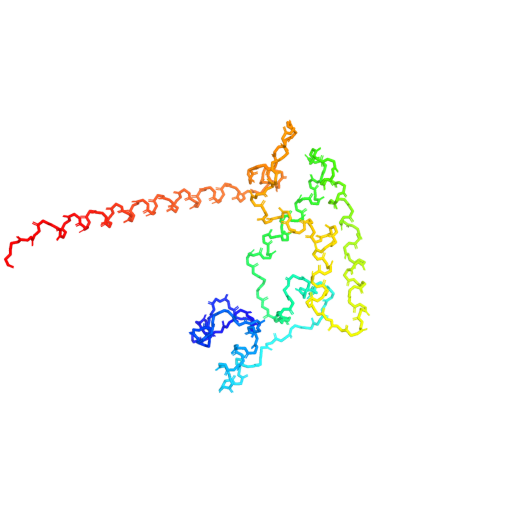N . ILE A 1 102 ? -15.503 0.662 14.961 1.00 82.06 102 ILE A N 1
ATOM 792 C CA . ILE A 1 102 ? -14.648 -0.536 14.909 1.00 82.06 102 ILE A CA 1
ATOM 793 C C . ILE A 1 102 ? -15.487 -1.821 14.937 1.00 82.06 102 ILE A C 1
ATOM 795 O O . ILE A 1 102 ? -15.177 -2.777 14.220 1.00 82.06 102 ILE A O 1
ATOM 799 N N . GLU A 1 103 ? -16.557 -1.855 15.732 1.00 83.31 103 GLU A N 1
ATOM 800 C CA . GLU A 1 103 ? -17.465 -3.003 15.810 1.00 83.31 103 GLU A CA 1
ATOM 801 C C . GLU A 1 103 ? -18.210 -3.230 14.486 1.00 83.31 103 GLU A C 1
ATOM 803 O O . GLU A 1 103 ? -18.255 -4.367 14.012 1.00 83.31 103 GLU A O 1
ATOM 808 N N . MET A 1 104 ? -18.681 -2.165 13.827 1.00 80.25 104 MET A N 1
ATOM 809 C CA . MET A 1 104 ? -19.286 -2.239 12.489 1.00 80.25 104 MET A CA 1
ATOM 810 C C . MET A 1 104 ? -18.306 -2.758 11.424 1.00 80.25 104 MET A C 1
ATOM 812 O O . MET A 1 104 ? -18.696 -3.486 10.509 1.00 80.25 104 MET A O 1
ATOM 816 N N . THR A 1 105 ? -17.018 -2.435 11.556 1.00 80.75 105 THR A N 1
ATOM 817 C CA . THR A 1 105 ? -15.979 -2.877 10.609 1.00 80.75 105 THR A CA 1
ATOM 818 C C . THR A 1 105 ? -15.766 -4.385 10.629 1.00 80.75 105 THR A C 1
ATOM 820 O O . THR A 1 105 ? -15.534 -4.996 9.589 1.00 80.75 105 THR A O 1
ATOM 823 N N . ARG A 1 106 ? -15.893 -5.012 11.803 1.00 77.62 106 ARG A N 1
ATOM 824 C CA . ARG A 1 106 ? -15.541 -6.421 12.033 1.00 77.62 106 ARG A CA 1
ATOM 825 C C . ARG A 1 106 ? -16.378 -7.428 11.225 1.00 77.62 106 ARG A C 1
ATOM 827 O O . ARG A 1 106 ? -15.955 -8.574 11.105 1.00 77.62 106 ARG A O 1
ATOM 834 N N . GLY A 1 107 ? -17.535 -7.025 10.693 1.00 74.06 107 GLY A N 1
ATOM 835 C CA . GLY A 1 107 ? -18.430 -7.902 9.927 1.00 74.06 107 GLY A CA 1
ATOM 836 C C . GLY A 1 107 ? -18.734 -7.453 8.497 1.00 74.06 107 GLY A C 1
ATOM 837 O O . GLY A 1 107 ? -18.996 -8.304 7.659 1.00 74.06 107 GLY A O 1
ATOM 838 N N . HIS A 1 108 ? -18.689 -6.151 8.202 1.00 80.00 108 HIS A N 1
ATOM 839 C CA . HIS A 1 108 ? -19.192 -5.623 6.926 1.00 80.00 108 HIS A CA 1
ATOM 840 C C . HIS A 1 108 ? -18.105 -5.301 5.896 1.00 80.00 108 HIS A C 1
ATOM 842 O O . HIS A 1 108 ? -18.417 -5.100 4.725 1.00 80.00 108 HIS A O 1
ATOM 848 N N . GLU A 1 109 ? -16.831 -5.257 6.290 1.00 81.12 109 GLU A N 1
ATOM 849 C CA . GLU A 1 109 ? -15.752 -4.866 5.377 1.00 81.12 109 GLU A CA 1
ATOM 850 C C . GLU A 1 109 ? -15.632 -5.807 4.164 1.00 81.12 109 GLU A C 1
ATOM 852 O O . GLU A 1 109 ? -15.482 -5.341 3.034 1.00 81.12 109 GLU A O 1
ATOM 857 N N . SER A 1 110 ? -15.772 -7.121 4.372 1.00 82.56 110 SER A N 1
ATOM 858 C CA . SER A 1 110 ? -15.734 -8.114 3.290 1.00 82.56 110 SER A CA 1
ATOM 859 C C . SER A 1 110 ? -16.852 -7.915 2.269 1.00 82.56 110 SER A C 1
ATOM 861 O O . SER A 1 110 ? -16.609 -8.015 1.066 1.00 82.56 110 SER A O 1
ATOM 863 N N . ASP A 1 111 ? -18.054 -7.580 2.737 1.00 84.50 111 ASP A N 1
ATOM 864 C CA . ASP A 1 111 ? -19.227 -7.376 1.884 1.00 84.50 111 ASP A CA 1
ATOM 865 C C . ASP A 1 111 ? -19.055 -6.119 1.024 1.00 84.50 111 ASP A C 1
ATOM 867 O O . ASP A 1 111 ? -19.391 -6.105 -0.162 1.00 84.50 111 ASP A O 1
ATOM 871 N N . TYR A 1 112 ? -18.458 -5.069 1.596 1.00 83.94 112 TYR A N 1
ATOM 872 C CA . TYR A 1 112 ? -18.127 -3.847 0.868 1.00 83.94 112 TYR A CA 1
ATOM 873 C C . TYR A 1 112 ? -17.029 -4.074 -0.172 1.00 83.94 112 TYR A C 1
ATOM 875 O O . TYR A 1 112 ? -17.164 -3.611 -1.305 1.00 83.94 112 TYR A O 1
ATOM 883 N N . ILE A 1 113 ? -15.968 -4.818 0.161 1.00 84.81 113 ILE A N 1
ATOM 884 C CA . ILE A 1 113 ? -14.927 -5.190 -0.812 1.00 84.81 113 ILE A CA 1
ATOM 885 C C . ILE A 1 113 ? -15.543 -5.996 -1.962 1.00 84.81 113 ILE A C 1
ATOM 887 O O . ILE A 1 113 ? -15.256 -5.727 -3.132 1.00 84.81 113 ILE A O 1
ATOM 891 N N . GLN A 1 114 ? -16.447 -6.928 -1.654 1.00 86.25 114 GLN A N 1
ATOM 892 C CA . GLN A 1 114 ? -17.169 -7.688 -2.668 1.00 86.25 114 GLN A CA 1
ATOM 893 C C . GLN A 1 114 ? -18.035 -6.776 -3.551 1.00 86.25 114 GLN A C 1
ATOM 895 O O . GLN A 1 114 ? -17.992 -6.904 -4.778 1.00 86.25 114 GLN A O 1
ATOM 900 N N . TYR A 1 115 ? -18.748 -5.809 -2.969 1.00 88.00 115 TYR A N 1
ATOM 901 C CA . TYR A 1 115 ? -19.495 -4.806 -3.730 1.00 88.00 115 TYR A CA 1
ATOM 902 C C . TYR A 1 115 ? -18.579 -4.016 -4.675 1.00 88.00 115 TYR A C 1
ATOM 904 O O . TYR A 1 115 ? -18.872 -3.927 -5.868 1.00 88.00 115 TYR A O 1
ATOM 912 N N . PHE A 1 116 ? -17.429 -3.529 -4.200 1.00 87.19 116 PHE A N 1
ATOM 913 C CA . PHE A 1 116 ? -16.473 -2.810 -5.048 1.00 87.19 116 PHE A CA 1
ATOM 914 C C . PHE A 1 116 ? -15.919 -3.657 -6.186 1.00 87.19 116 PHE A C 1
ATOM 916 O O . PHE A 1 116 ? -15.769 -3.152 -7.299 1.00 87.19 116 PHE A O 1
ATOM 923 N N . SER A 1 117 ? -15.674 -4.943 -5.936 1.00 85.94 117 SER A N 1
ATOM 924 C CA . SER A 1 117 ? -15.215 -5.875 -6.968 1.00 85.94 117 SER A CA 1
ATOM 925 C C . SER A 1 117 ? -16.255 -6.120 -8.070 1.00 85.94 117 SER A C 1
ATOM 927 O O . SER A 1 117 ? -15.889 -6.455 -9.193 1.00 85.94 117 SER A O 1
ATOM 929 N N . SER A 1 118 ? -17.545 -5.920 -7.773 1.00 89.12 118 SER A N 1
ATOM 930 C CA . SER A 1 118 ? -18.641 -6.121 -8.730 1.00 89.12 118 SER A CA 1
ATOM 931 C C . SER A 1 118 ? -18.855 -4.945 -9.694 1.00 89.12 118 SER A C 1
ATOM 933 O O . SER A 1 118 ? -19.537 -5.094 -10.710 1.00 89.12 118 SER A O 1
ATOM 935 N N . ILE A 1 119 ? -18.277 -3.774 -9.404 1.00 89.50 119 ILE A N 1
ATOM 936 C CA . ILE A 1 119 ? -18.490 -2.557 -10.193 1.00 89.50 119 ILE A CA 1
ATOM 937 C C . ILE A 1 119 ? -17.752 -2.664 -11.530 1.00 89.50 119 ILE A C 1
ATOM 939 O O . ILE A 1 119 ? -16.527 -2.775 -11.586 1.00 89.50 119 ILE A O 1
ATOM 943 N N . THR A 1 120 ? -18.509 -2.566 -12.623 1.00 91.12 120 THR A N 1
ATOM 944 C CA . THR A 1 120 ? -17.983 -2.520 -13.991 1.00 91.12 120 THR A CA 1
ATOM 945 C C . THR A 1 120 ? -18.562 -1.310 -14.731 1.00 91.12 120 THR A C 1
ATOM 947 O O . THR A 1 120 ? -19.771 -1.083 -14.661 1.00 91.12 120 THR A O 1
ATOM 950 N N . PRO A 1 121 ? -17.741 -0.510 -15.439 1.00 90.69 121 PRO A N 1
ATOM 951 C CA . PRO A 1 121 ? -16.280 -0.601 -15.593 1.00 90.69 121 PRO A CA 1
ATOM 952 C C . PRO A 1 121 ? -15.486 -0.204 -14.329 1.00 90.69 121 PRO A C 1
ATOM 954 O O . PRO A 1 121 ? -15.935 0.606 -13.520 1.00 90.69 121 PRO A O 1
ATOM 957 N N . LEU A 1 122 ? -14.284 -0.775 -14.172 1.00 86.81 122 LEU A N 1
ATOM 958 C CA . LEU A 1 122 ? -13.426 -0.562 -13.003 1.00 86.81 122 LEU A CA 1
ATOM 959 C C . LEU A 1 122 ? -12.697 0.788 -13.087 1.00 86.81 122 LEU A C 1
ATOM 961 O O . LEU A 1 122 ? -11.859 0.996 -13.963 1.00 86.81 122 LEU A O 1
ATOM 965 N N . PHE A 1 123 ? -12.953 1.672 -12.122 1.00 91.00 123 PHE A N 1
ATOM 966 C CA . PHE A 1 123 ? -12.238 2.941 -11.962 1.00 91.00 123 PHE A CA 1
ATOM 967 C C . PHE A 1 123 ? -11.518 2.986 -10.604 1.00 91.00 123 PHE A C 1
ATOM 969 O O . PHE A 1 123 ? -12.084 3.491 -9.634 1.00 91.00 123 PHE A O 1
ATOM 976 N N . PRO A 1 124 ? -10.261 2.506 -10.499 1.00 89.56 124 PRO A N 1
ATOM 977 C CA . PRO A 1 124 ? -9.572 2.342 -9.215 1.00 89.56 124 PRO A CA 1
ATOM 978 C C . PRO A 1 124 ? -9.485 3.624 -8.385 1.00 89.56 124 PRO A C 1
ATOM 980 O O . PRO A 1 124 ? -9.699 3.593 -7.179 1.00 89.56 124 PRO A O 1
ATOM 983 N N . ARG A 1 125 ? -9.240 4.775 -9.028 1.00 89.81 125 ARG A N 1
ATOM 984 C CA . ARG A 1 125 ? -9.201 6.073 -8.333 1.00 89.81 125 ARG A CA 1
ATOM 985 C C . ARG A 1 125 ? -10.549 6.433 -7.716 1.00 89.81 125 ARG A C 1
ATOM 987 O O . ARG A 1 125 ? -10.588 6.839 -6.565 1.00 89.81 125 ARG A O 1
ATOM 994 N N . PHE A 1 126 ? -11.639 6.240 -8.459 1.00 90.69 126 PHE A N 1
ATOM 995 C CA . PHE A 1 126 ? -12.984 6.474 -7.939 1.00 90.69 126 PHE A CA 1
ATOM 996 C C . PHE A 1 126 ? -13.290 5.537 -6.770 1.00 90.69 126 PHE A C 1
ATOM 998 O O . PHE A 1 126 ? -13.755 6.000 -5.736 1.00 90.69 126 PHE A O 1
ATOM 1005 N N . LEU A 1 127 ? -12.978 4.246 -6.904 1.00 90.31 127 LEU A N 1
ATOM 1006 C CA . LEU A 1 127 ? -13.213 3.258 -5.850 1.00 90.31 127 LEU A CA 1
ATOM 1007 C C . LEU A 1 127 ? -12.399 3.552 -4.590 1.00 90.31 127 LEU A C 1
ATOM 1009 O O . LEU A 1 127 ? -12.939 3.474 -3.495 1.00 90.31 127 LEU A O 1
ATOM 1013 N N . SER A 1 128 ? -11.133 3.940 -4.741 1.00 90.06 128 SER A N 1
ATOM 1014 C CA . SER A 1 128 ? -10.271 4.348 -3.630 1.00 90.06 128 SER A CA 1
ATOM 1015 C C . SER A 1 128 ? -10.836 5.575 -2.907 1.00 90.06 128 SER A C 1
ATOM 1017 O O . SER A 1 128 ? -11.013 5.540 -1.692 1.00 90.06 128 SER A O 1
ATOM 1019 N N . THR A 1 129 ? -11.221 6.628 -3.638 1.00 88.88 129 THR A N 1
ATOM 1020 C CA . THR A 1 129 ? -11.834 7.826 -3.038 1.00 88.88 129 THR A CA 1
ATOM 1021 C C . THR A 1 129 ? -13.181 7.518 -2.387 1.00 88.88 129 THR A C 1
ATOM 1023 O O . THR A 1 129 ? -13.461 7.991 -1.290 1.00 88.88 129 THR A O 1
ATOM 1026 N N . PHE A 1 130 ? -14.011 6.702 -3.035 1.00 88.31 130 PHE A N 1
ATOM 1027 C CA . PHE A 1 130 ? -15.304 6.307 -2.494 1.00 88.31 130 PHE A CA 1
ATOM 1028 C C . PHE A 1 130 ? -15.139 5.465 -1.225 1.00 88.31 130 PHE A C 1
ATOM 1030 O O . PHE A 1 130 ? -15.810 5.732 -0.236 1.00 88.31 130 PHE A O 1
ATOM 1037 N N . TYR A 1 131 ? -14.199 4.517 -1.210 1.00 87.25 131 TYR A N 1
ATOM 1038 C CA . TYR A 1 131 ? -13.861 3.728 -0.027 1.00 87.25 131 TYR A CA 1
ATOM 1039 C C . TYR A 1 131 ? -13.345 4.608 1.117 1.00 87.25 131 TYR A C 1
ATOM 1041 O O . TYR A 1 131 ? -13.820 4.477 2.243 1.00 87.25 131 TYR A O 1
ATOM 1049 N N . GLN A 1 132 ? -12.445 5.554 0.837 1.00 85.38 132 GLN A N 1
ATOM 1050 C CA . GLN A 1 132 ? -11.939 6.513 1.827 1.00 85.38 132 GLN A CA 1
ATOM 1051 C C . GLN A 1 132 ? -13.041 7.396 2.430 1.00 85.38 132 GLN A C 1
ATOM 1053 O O . GLN A 1 132 ? -12.942 7.779 3.592 1.00 85.38 132 GLN A O 1
ATOM 1058 N N . ALA A 1 133 ? -14.098 7.685 1.667 1.00 84.00 133 ALA A N 1
ATOM 1059 C CA . ALA A 1 133 ? -15.263 8.434 2.134 1.00 84.00 133 ALA A CA 1
ATOM 1060 C C . ALA A 1 133 ? -16.253 7.592 2.966 1.00 84.00 133 ALA A C 1
ATOM 1062 O O . ALA A 1 133 ? -17.202 8.141 3.525 1.00 84.00 133 ALA A O 1
ATOM 1063 N N . THR A 1 134 ? -16.064 6.271 3.053 1.00 84.12 134 THR A N 1
ATOM 1064 C CA . THR A 1 134 ? -16.873 5.403 3.921 1.00 84.12 134 THR A CA 1
ATOM 1065 C C . THR A 1 134 ? -16.334 5.354 5.350 1.00 84.12 134 THR A C 1
ATOM 1067 O O . THR A 1 134 ? -15.191 5.722 5.624 1.00 84.12 134 THR A O 1
ATOM 1070 N N . ILE A 1 135 ? -17.143 4.808 6.263 1.00 77.69 135 ILE A N 1
ATOM 1071 C CA . ILE A 1 135 ? -16.761 4.566 7.662 1.00 77.69 135 ILE A CA 1
ATOM 1072 C C . ILE A 1 135 ? -15.482 3.710 7.747 1.00 77.69 135 ILE A C 1
ATOM 1074 O O . ILE A 1 135 ? -14.601 4.006 8.550 1.00 77.69 135 ILE A O 1
ATOM 1078 N N . PHE A 1 136 ? -15.326 2.706 6.876 1.00 79.19 136 PHE A N 1
ATOM 1079 C CA . PHE A 1 136 ? -14.135 1.844 6.845 1.00 79.19 136 PHE A CA 1
ATOM 1080 C C . PHE A 1 136 ? -12.873 2.616 6.446 1.00 79.19 136 PHE A C 1
ATOM 1082 O O . PHE A 1 136 ? -11.814 2.450 7.050 1.00 79.19 136 PHE A O 1
ATOM 1089 N N . GLY A 1 137 ? -12.998 3.499 5.453 1.00 77.19 137 GLY A N 1
ATOM 1090 C CA . GLY A 1 137 ? -11.924 4.388 5.029 1.00 77.19 137 GLY A CA 1
ATOM 1091 C C . GLY A 1 137 ? -11.505 5.364 6.124 1.00 77.19 137 GLY A C 1
ATOM 1092 O O . GLY A 1 137 ? -10.314 5.556 6.358 1.00 77.19 137 GLY A O 1
ATOM 1093 N N . HIS A 1 138 ? -12.477 5.923 6.846 1.00 74.12 138 HIS A N 1
ATOM 1094 C CA . HIS A 1 138 ? -12.218 6.822 7.966 1.00 74.12 138 HIS A CA 1
ATOM 1095 C C . HIS A 1 138 ? -11.470 6.120 9.112 1.00 74.12 138 HIS A C 1
ATOM 1097 O O . HIS A 1 138 ? -10.508 6.671 9.640 1.00 74.12 138 HIS A O 1
ATOM 1103 N N . ILE A 1 139 ? -11.830 4.871 9.427 1.00 73.94 139 ILE A N 1
ATOM 1104 C CA . ILE A 1 139 ? -11.135 4.061 10.441 1.00 73.94 139 ILE A CA 1
ATOM 1105 C C . ILE A 1 139 ? -9.710 3.723 10.022 1.00 73.94 139 ILE A C 1
ATOM 1107 O O . ILE A 1 139 ? -8.792 3.900 10.819 1.00 73.94 139 ILE A O 1
ATOM 1111 N N . ASN A 1 140 ? -9.511 3.313 8.768 1.00 72.94 140 ASN A N 1
ATOM 1112 C CA . ASN A 1 140 ? -8.171 3.092 8.231 1.00 72.94 140 ASN A CA 1
ATOM 1113 C C . ASN A 1 140 ? -7.325 4.384 8.279 1.00 72.94 140 ASN A C 1
ATOM 1115 O O . ASN A 1 140 ? -6.113 4.310 8.440 1.00 72.94 140 ASN A O 1
ATOM 1119 N N . ASN A 1 141 ? -7.942 5.569 8.172 1.00 68.94 141 ASN A N 1
ATOM 1120 C CA . ASN A 1 141 ? -7.246 6.858 8.233 1.00 68.94 141 ASN A CA 1
ATOM 1121 C C . ASN A 1 141 ? -6.950 7.349 9.662 1.00 68.94 141 ASN A C 1
ATOM 1123 O O . ASN A 1 141 ? -5.935 8.023 9.854 1.00 68.94 141 ASN A O 1
ATOM 1127 N N . PHE A 1 142 ? -7.747 6.971 10.672 1.00 63.03 142 PHE A N 1
ATOM 1128 C CA . PHE A 1 142 ? -7.431 7.252 12.085 1.00 63.03 142 PHE A CA 1
ATOM 1129 C C . PHE A 1 142 ? -6.068 6.686 12.510 1.00 63.03 142 PHE A C 1
ATOM 1131 O O . PHE A 1 142 ? -5.465 7.166 13.466 1.00 63.03 142 PHE A O 1
ATOM 1138 N N . GLU A 1 143 ? -5.552 5.696 11.783 1.00 54.84 143 GLU A N 1
ATOM 1139 C CA . GLU A 1 143 ? -4.237 5.103 12.017 1.00 54.84 143 GLU A CA 1
ATOM 1140 C C . GLU A 1 143 ? -3.059 6.034 11.645 1.00 54.84 143 GLU A C 1
ATOM 1142 O O . GLU A 1 143 ? -1.929 5.762 12.054 1.00 54.84 143 GLU A O 1
ATOM 1147 N N . TYR A 1 144 ? -3.292 7.133 10.908 1.00 46.84 144 TYR A N 1
ATOM 1148 C CA . TYR A 1 144 ? -2.235 8.026 10.392 1.00 46.84 144 TYR A CA 1
ATOM 1149 C C . TYR A 1 144 ? -2.253 9.451 10.938 1.00 46.84 144 TYR A C 1
ATOM 1151 O O . TYR A 1 144 ? -1.243 10.151 10.830 1.00 46.84 144 TYR A O 1
ATOM 1159 N N . GLU A 1 145 ? -3.373 9.919 11.484 1.00 41.75 145 GLU A N 1
ATOM 1160 C CA . GLU A 1 145 ? -3.457 11.291 11.971 1.00 41.75 145 GLU A CA 1
ATOM 1161 C C . GLU A 1 145 ? -2.886 11.407 13.389 1.00 41.75 145 GLU A C 1
ATOM 1163 O O . GLU A 1 145 ? -3.541 11.134 14.388 1.00 41.75 145 GLU A O 1
ATOM 1168 N N . GLU A 1 146 ? -1.657 11.921 13.478 1.00 38.88 146 GLU A N 1
ATOM 1169 C CA . GLU A 1 146 ? -1.078 12.473 14.716 1.00 38.88 146 GLU A CA 1
ATOM 1170 C C . GLU A 1 146 ? -1.820 13.756 15.174 1.00 38.88 146 GLU A C 1
ATOM 1172 O O . GLU A 1 146 ? -1.555 14.287 16.250 1.00 38.88 146 GLU A O 1
ATOM 1177 N N . ASN A 1 147 ? -2.768 14.263 14.372 1.00 34.16 147 ASN A N 1
ATOM 1178 C CA . ASN A 1 147 ? -3.490 15.514 14.599 1.00 34.16 147 ASN A CA 1
ATOM 1179 C C . ASN A 1 147 ? -5.009 15.306 14.587 1.00 34.16 147 ASN A C 1
ATOM 1181 O O . ASN A 1 147 ? -5.699 15.737 13.668 1.00 34.16 147 ASN A O 1
ATOM 1185 N N . VAL A 1 148 ? -5.538 14.698 15.647 1.00 38.94 148 VAL A N 1
ATOM 1186 C CA . VAL A 1 148 ? -6.976 14.755 15.941 1.00 38.94 148 VAL A CA 1
ATOM 1187 C C . VAL A 1 148 ? -7.356 16.221 16.231 1.00 38.94 148 VAL A C 1
ATOM 1189 O O . VAL A 1 148 ? -6.679 16.869 17.042 1.00 38.94 148 VAL A O 1
ATOM 1192 N N . PRO A 1 149 ? -8.403 16.788 15.597 1.00 30.28 149 PRO A N 1
ATOM 1193 C CA . PRO A 1 149 ? -8.868 18.135 15.908 1.00 30.28 149 PRO A CA 1
ATOM 1194 C C . PRO A 1 149 ? -9.252 18.222 17.388 1.00 30.28 149 PRO A C 1
ATOM 1196 O O . PRO A 1 149 ? -9.967 17.374 17.919 1.00 30.28 149 PRO A O 1
ATOM 1199 N N . LYS A 1 150 ? -8.741 19.251 18.071 1.00 31.62 150 LYS A N 1
ATOM 1200 C CA . LYS A 1 150 ? -9.032 19.511 19.483 1.00 31.62 150 LYS A CA 1
ATOM 1201 C C . LYS A 1 150 ? -10.544 19.696 19.654 1.00 31.62 150 LYS A C 1
ATOM 1203 O O . LYS A 1 150 ? -11.097 20.669 19.156 1.0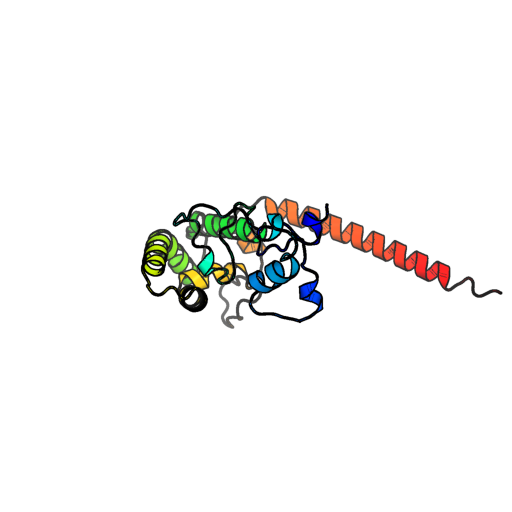0 31.62 150 LYS A O 1
ATOM 1208 N N . SER A 1 151 ? -11.190 18.780 20.371 1.00 34.94 151 SER A N 1
ATOM 1209 C CA . SER A 1 151 ? -12.471 19.068 21.013 1.00 34.94 151 SER A CA 1
ATOM 1210 C C . SER A 1 151 ? -12.188 19.978 22.208 1.00 34.94 151 SER A C 1
ATOM 1212 O O . SER A 1 151 ? -11.415 19.612 23.093 1.00 34.94 151 SER A O 1
ATOM 1214 N N . ASP A 1 152 ? -12.797 21.163 22.233 1.00 39.88 152 ASP A N 1
ATOM 1215 C CA . ASP A 1 152 ? -12.678 22.130 23.334 1.00 39.88 152 ASP A CA 1
ATOM 1216 C C . ASP A 1 152 ? -13.385 21.675 24.627 1.00 39.88 152 ASP A C 1
ATOM 1218 O O . ASP A 1 152 ? -13.319 22.359 25.646 1.00 39.88 152 ASP A O 1
ATOM 1222 N N . ASN A 1 153 ? -14.002 20.490 24.635 1.00 34.59 153 ASN A N 1
ATOM 1223 C CA . ASN A 1 153 ? -14.667 19.930 25.804 1.00 34.59 153 ASN A CA 1
ATOM 1224 C C . ASN A 1 153 ? -14.013 18.611 26.219 1.00 34.59 153 ASN A C 1
ATOM 1226 O O . ASN A 1 153 ? -14.399 17.558 25.730 1.00 34.59 153 ASN A O 1
ATOM 1230 N N . GLY A 1 154 ? -13.023 18.711 27.112 1.00 40.97 154 GLY A N 1
ATOM 1231 C CA . GLY A 1 154 ? -12.807 17.885 28.316 1.00 40.97 154 GLY A CA 1
ATOM 1232 C C . GLY A 1 154 ? -12.887 16.349 28.303 1.00 40.97 154 GLY A C 1
ATOM 1233 O O . GLY A 1 154 ? -12.686 15.773 29.369 1.00 40.97 154 GLY A O 1
ATOM 1234 N N . ASP A 1 155 ? -13.138 15.683 27.181 1.00 33.00 155 ASP A N 1
ATOM 1235 C CA . ASP A 1 155 ? -13.210 14.228 27.077 1.00 33.00 155 ASP A CA 1
ATOM 1236 C C . ASP A 1 155 ? -11.970 13.666 26.378 1.00 33.00 155 ASP A C 1
ATOM 1238 O O . ASP A 1 155 ? -11.404 14.256 25.462 1.00 33.00 155 ASP A O 1
ATOM 1242 N N . ILE A 1 156 ? -11.518 12.530 26.906 1.00 42.06 156 ILE A N 1
ATOM 1243 C CA . ILE A 1 156 ? -10.160 11.994 26.800 1.00 42.06 156 ILE A CA 1
ATOM 1244 C C . ILE A 1 156 ? -9.609 12.013 25.369 1.00 42.06 156 ILE A C 1
ATOM 1246 O O . ILE A 1 156 ? -10.031 11.271 24.483 1.00 42.06 156 ILE A O 1
ATOM 1250 N N . ASP A 1 157 ? -8.577 12.842 25.248 1.00 39.00 157 ASP A N 1
ATOM 1251 C CA . ASP A 1 157 ? -7.595 12.958 24.191 1.00 39.00 157 ASP A CA 1
ATOM 1252 C C . ASP A 1 157 ? -7.045 11.613 23.707 1.00 39.00 157 ASP A C 1
ATOM 1254 O O . ASP A 1 157 ? -6.299 10.933 24.409 1.00 39.00 157 ASP A O 1
ATOM 1258 N N . MET A 1 158 ? -7.248 11.324 22.428 1.00 43.34 158 MET A N 1
ATOM 1259 C CA . MET A 1 158 ? -6.415 10.391 21.666 1.00 43.34 158 MET A CA 1
ATOM 1260 C C . MET A 1 158 ? -5.068 11.063 21.289 1.00 43.34 158 MET A C 1
ATOM 1262 O O . MET A 1 158 ? -4.582 10.911 20.174 1.00 43.34 158 MET A O 1
ATOM 1266 N N . LYS A 1 159 ? -4.481 11.883 22.184 1.00 42.75 159 LYS A N 1
ATOM 1267 C CA . LYS A 1 159 ? -3.316 12.748 21.877 1.00 42.75 159 LYS A CA 1
ATOM 1268 C C . LYS A 1 159 ? -1.970 12.033 21.903 1.00 42.75 159 LYS A C 1
ATOM 1270 O O . LYS A 1 159 ? -0.983 12.622 21.477 1.00 42.75 159 LYS A O 1
ATOM 1275 N N . ASN A 1 160 ? -1.880 10.806 22.412 1.00 43.34 160 ASN A N 1
ATOM 1276 C CA . ASN A 1 160 ? -0.600 10.117 22.512 1.00 43.34 160 ASN A CA 1
ATOM 1277 C C . ASN A 1 160 ? -0.652 8.743 21.848 1.00 43.34 160 ASN A C 1
ATOM 1279 O O . ASN A 1 160 ? -1.415 7.872 22.251 1.00 43.34 160 ASN A O 1
ATOM 1283 N N . LEU A 1 161 ? 0.294 8.503 20.933 1.00 44.88 161 LEU A N 1
ATOM 1284 C CA . LEU A 1 161 ? 0.680 7.167 20.460 1.00 44.88 161 LEU A CA 1
ATOM 1285 C C . LEU A 1 161 ? 0.811 6.157 21.616 1.00 44.88 161 LEU A C 1
ATOM 1287 O O . LEU A 1 161 ? 0.533 4.981 21.422 1.00 44.88 161 LEU A O 1
ATOM 1291 N N . LYS A 1 162 ? 1.189 6.614 22.822 1.00 43.16 162 LYS A N 1
ATOM 1292 C CA . LYS A 1 162 ? 1.227 5.796 24.045 1.00 43.16 162 LYS A CA 1
ATOM 1293 C C . LYS A 1 162 ? -0.102 5.119 24.361 1.00 43.16 162 LYS A C 1
ATOM 1295 O O . LYS A 1 162 ? -0.085 3.925 24.604 1.00 43.16 162 LYS A O 1
ATOM 1300 N N . ASP A 1 163 ? -1.229 5.819 24.281 1.00 48.78 163 ASP A N 1
ATOM 1301 C CA . ASP A 1 163 ? -2.529 5.241 24.637 1.00 48.78 163 ASP A CA 1
ATOM 1302 C C . ASP A 1 163 ? -2.967 4.182 23.609 1.00 48.78 163 ASP A C 1
ATOM 1304 O O . ASP A 1 163 ? -3.523 3.146 23.968 1.00 48.78 163 ASP A O 1
ATOM 1308 N N . ILE A 1 164 ? -2.624 4.379 22.330 1.00 49.97 164 ILE A N 1
ATOM 1309 C CA . ILE A 1 164 ? -2.843 3.389 21.262 1.00 49.97 164 ILE A CA 1
ATOM 1310 C C . ILE A 1 164 ? -1.919 2.175 21.454 1.00 49.97 164 ILE A C 1
ATOM 1312 O O . ILE A 1 164 ? -2.371 1.033 21.355 1.00 49.97 164 ILE A O 1
ATOM 1316 N N . PHE A 1 165 ? -0.639 2.390 21.778 1.00 49.12 165 PHE A N 1
ATOM 1317 C CA . PHE A 1 165 ? 0.321 1.311 22.037 1.00 49.12 165 PHE A CA 1
ATOM 1318 C C . PHE A 1 165 ? 0.008 0.518 23.314 1.00 49.12 165 PHE A C 1
ATOM 1320 O O . PHE A 1 165 ? 0.163 -0.707 23.308 1.00 49.12 165 PHE A O 1
ATOM 1327 N N . ASP A 1 166 ? -0.483 1.187 24.358 1.00 50.31 166 ASP A N 1
ATOM 1328 C CA . ASP A 1 166 ? -0.900 0.583 25.626 1.00 50.31 166 ASP A CA 1
ATOM 1329 C C . ASP A 1 166 ? -2.174 -0.260 25.442 1.00 50.31 166 ASP A C 1
ATOM 1331 O O . ASP A 1 166 ? -2.272 -1.367 25.974 1.00 50.31 166 ASP A O 1
ATOM 1335 N N . ILE A 1 167 ? -3.128 0.190 24.613 1.00 51.22 167 ILE A N 1
ATOM 1336 C CA . ILE A 1 167 ? -4.313 -0.605 24.240 1.00 51.22 167 ILE A CA 1
ATOM 1337 C C . ILE A 1 167 ? -3.918 -1.827 23.401 1.00 51.22 167 ILE A C 1
ATOM 1339 O O . ILE A 1 167 ? -4.464 -2.915 23.607 1.00 51.22 167 ILE A O 1
ATOM 1343 N N . CYS A 1 168 ? -2.964 -1.665 22.481 1.00 45.25 168 CYS A N 1
ATOM 1344 C CA . CYS A 1 168 ? -2.551 -2.722 21.561 1.00 45.25 168 CYS A CA 1
ATOM 1345 C C . CYS A 1 168 ? -1.624 -3.775 22.189 1.00 45.25 168 CYS A C 1
ATOM 1347 O O . CYS A 1 168 ? -1.285 -4.738 21.505 1.00 45.25 168 CYS A O 1
ATOM 1349 N N . ASN A 1 169 ? -1.195 -3.623 23.454 1.00 44.66 169 ASN A N 1
ATOM 1350 C CA . ASN A 1 169 ? -0.254 -4.539 24.123 1.00 44.66 169 ASN A CA 1
ATOM 1351 C C . ASN A 1 169 ? 0.982 -4.863 23.251 1.00 44.66 169 ASN A C 1
ATOM 1353 O O . ASN A 1 169 ? 1.582 -5.940 23.331 1.00 44.66 169 ASN A O 1
ATOM 1357 N N . LEU A 1 170 ? 1.356 -3.936 22.366 1.00 43.38 170 LEU A N 1
ATOM 1358 C CA . LEU A 1 170 ? 2.458 -4.136 21.449 1.00 43.38 170 LEU A CA 1
ATOM 1359 C C . LEU A 1 170 ? 3.737 -3.903 22.247 1.00 43.38 170 LEU A C 1
ATOM 1361 O O . LEU A 1 170 ? 4.147 -2.768 22.486 1.00 43.38 170 LEU A O 1
ATOM 1365 N N . PHE A 1 171 ? 4.432 -4.998 22.566 1.00 43.53 171 PHE A N 1
ATOM 1366 C CA . PHE A 1 171 ? 5.822 -5.024 23.055 1.00 43.53 171 PHE A CA 1
ATOM 1367 C C . PHE A 1 171 ? 6.776 -4.138 22.211 1.00 43.53 171 PHE A C 1
ATOM 1369 O O . PHE A 1 171 ? 7.893 -3.820 22.620 1.00 43.53 171 PHE A O 1
ATOM 1376 N N . ILE A 1 172 ? 6.322 -3.697 21.032 1.00 43.34 172 ILE A N 1
ATOM 1377 C CA . ILE A 1 172 ? 6.959 -2.728 20.143 1.00 43.34 172 ILE A CA 1
ATOM 1378 C C . ILE A 1 172 ? 7.183 -1.370 20.818 1.00 43.34 172 ILE A C 1
ATOM 1380 O O . ILE A 1 172 ? 8.177 -0.740 20.481 1.00 43.34 172 ILE A O 1
ATOM 1384 N N . PHE A 1 173 ? 6.385 -0.920 21.798 1.00 41.56 173 PHE A N 1
ATOM 1385 C CA . PHE A 1 173 ? 6.681 0.356 22.474 1.00 41.56 173 PHE A CA 1
ATOM 1386 C C . PHE A 1 173 ? 8.023 0.304 23.216 1.00 41.56 173 PHE A C 1
ATOM 1388 O O . PHE A 1 173 ? 8.827 1.228 23.103 1.00 41.56 173 PHE A O 1
ATOM 1395 N N . SER A 1 174 ? 8.327 -0.817 23.880 1.00 45.28 174 SER A N 1
ATOM 1396 C CA . SER A 1 174 ? 9.639 -1.074 24.492 1.00 45.28 174 SER A CA 1
ATOM 1397 C C . SER A 1 174 ? 10.754 -1.112 23.442 1.00 45.28 174 SER A C 1
ATOM 1399 O O . SER A 1 174 ? 11.786 -0.471 23.608 1.00 45.28 174 SER A O 1
ATOM 1401 N N . VAL A 1 175 ? 10.549 -1.807 22.320 1.00 46.03 175 VAL A N 1
ATOM 1402 C CA . VAL A 1 175 ? 11.571 -1.922 21.264 1.00 46.03 175 VAL A CA 1
ATOM 1403 C C . VAL A 1 175 ? 11.796 -0.593 20.536 1.00 46.03 175 VAL A C 1
ATOM 1405 O O . VAL A 1 175 ? 12.932 -0.256 20.210 1.00 46.03 175 VAL A O 1
ATOM 1408 N N . TRP A 1 176 ? 10.737 0.173 20.282 1.00 44.84 176 TRP A N 1
ATOM 1409 C CA . TRP A 1 176 ? 10.782 1.452 19.580 1.00 44.84 176 TRP A CA 1
ATOM 1410 C C . TRP A 1 176 ? 11.361 2.556 20.457 1.00 44.84 176 TRP A C 1
ATOM 1412 O O . TRP A 1 176 ? 12.213 3.293 19.977 1.00 44.84 176 TRP A O 1
ATOM 1422 N N . THR A 1 177 ? 10.994 2.631 21.741 1.00 53.97 177 THR A N 1
ATOM 1423 C CA . THR A 1 177 ? 11.637 3.553 22.698 1.00 53.97 177 THR A CA 1
ATOM 1424 C C . THR A 1 177 ? 13.119 3.238 22.849 1.00 53.97 177 THR A C 1
ATOM 1426 O O . THR A 1 177 ? 13.945 4.130 22.695 1.00 53.97 177 THR A O 1
ATOM 1429 N N . ASN A 1 178 ? 13.478 1.963 23.008 1.00 53.66 178 ASN A N 1
ATOM 1430 C CA . ASN A 1 178 ? 14.871 1.556 23.173 1.00 53.66 178 ASN A CA 1
ATOM 1431 C C . ASN A 1 178 ? 15.704 1.817 21.898 1.00 53.66 178 ASN A C 1
ATOM 1433 O O . ASN A 1 178 ? 16.803 2.367 21.970 1.00 53.66 178 ASN A O 1
ATOM 1437 N N . LYS A 1 179 ? 15.158 1.531 20.703 1.00 51.81 179 LYS A N 1
ATOM 1438 C CA . LYS A 1 179 ? 15.814 1.862 19.423 1.00 51.81 179 LYS A CA 1
ATOM 1439 C C . LYS A 1 179 ? 15.867 3.366 19.152 1.00 51.81 179 LYS A C 1
ATOM 1441 O O . LYS A 1 179 ? 16.872 3.836 18.623 1.00 51.81 179 LYS A O 1
ATOM 1446 N N . ARG A 1 180 ? 14.825 4.122 19.512 1.00 50.22 180 ARG A N 1
ATOM 1447 C CA . ARG A 1 180 ? 14.782 5.587 19.390 1.00 50.22 180 ARG A CA 1
ATOM 1448 C C . ARG A 1 180 ? 15.829 6.227 20.292 1.00 50.22 180 ARG A C 1
ATOM 1450 O O . ARG A 1 180 ? 16.573 7.063 19.799 1.00 50.22 180 ARG A O 1
ATOM 1457 N N . ASP A 1 181 ? 15.940 5.782 21.540 1.00 60.38 181 ASP A N 1
ATOM 1458 C CA . ASP A 1 181 ? 16.934 6.262 22.505 1.00 60.38 181 ASP A CA 1
ATOM 1459 C C . ASP A 1 181 ? 18.364 5.913 22.082 1.00 60.38 181 ASP A C 1
ATOM 1461 O O . ASP A 1 181 ? 19.291 6.709 22.245 1.00 60.38 181 ASP A O 1
ATOM 1465 N N . GLN A 1 182 ? 18.561 4.733 21.494 1.00 59.03 182 GLN A N 1
ATOM 1466 C CA . GLN A 1 182 ? 19.851 4.346 20.933 1.00 59.03 182 GLN A CA 1
ATOM 1467 C C . GLN A 1 182 ? 20.197 5.178 19.690 1.00 59.03 182 GLN A C 1
ATOM 1469 O O . GLN A 1 182 ? 21.343 5.601 19.531 1.00 59.03 182 GLN A O 1
ATOM 1474 N N . PHE A 1 183 ? 19.210 5.486 18.846 1.00 49.81 183 PHE A N 1
ATOM 1475 C CA . PHE A 1 183 ? 19.383 6.370 17.697 1.00 49.81 183 PHE A CA 1
ATOM 1476 C C . PHE A 1 183 ? 19.688 7.812 18.116 1.00 49.81 183 PHE A C 1
ATOM 1478 O O . PHE A 1 183 ? 20.634 8.389 17.589 1.00 49.81 183 PHE A O 1
ATOM 1485 N N . THR A 1 184 ? 18.976 8.394 19.087 1.00 62.31 184 THR A N 1
ATOM 1486 C CA . THR A 1 184 ? 19.277 9.747 19.592 1.00 62.31 184 THR A CA 1
ATOM 1487 C C . THR A 1 184 ? 20.641 9.810 20.260 1.00 62.31 184 THR A C 1
ATOM 1489 O O . THR A 1 184 ? 21.369 10.771 20.021 1.00 62.31 184 THR A O 1
ATOM 1492 N N . LYS A 1 185 ? 21.044 8.788 21.026 1.00 67.00 185 LYS A N 1
ATOM 1493 C CA . LYS A 1 185 ? 22.409 8.701 21.578 1.00 67.00 185 LYS A CA 1
ATOM 1494 C C . LYS A 1 185 ? 23.464 8.668 20.474 1.00 67.00 185 LYS A C 1
ATOM 1496 O O . LYS A 1 185 ? 24.409 9.452 20.520 1.00 67.00 185 LYS A O 1
ATOM 1501 N N . ASN A 1 186 ? 23.273 7.833 19.453 1.00 59.56 186 ASN A N 1
ATOM 1502 C CA . ASN A 1 186 ? 24.188 7.749 18.313 1.00 59.56 186 ASN A CA 1
ATOM 1503 C C . ASN A 1 186 ? 24.207 9.049 17.495 1.00 59.56 186 ASN A C 1
ATOM 1505 O O . ASN A 1 186 ? 25.267 9.490 17.057 1.00 59.56 186 ASN A O 1
ATOM 1509 N N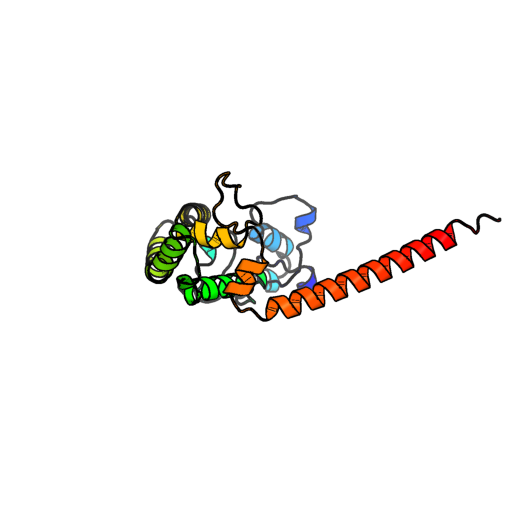 . PHE A 1 187 ? 23.059 9.704 17.333 1.00 53.97 187 PHE A N 1
ATOM 1510 C CA . PHE A 1 187 ? 22.937 10.977 16.633 1.00 53.97 187 PHE A CA 1
ATOM 1511 C C . PHE A 1 187 ? 23.618 12.119 17.397 1.00 53.97 187 PHE A C 1
ATOM 1513 O O . PHE A 1 187 ? 24.341 12.909 16.796 1.00 53.97 187 PHE A O 1
ATOM 1520 N N . HIS A 1 188 ? 23.463 12.186 18.722 1.00 67.75 188 HIS A N 1
ATOM 1521 C CA . HIS A 1 188 ? 24.176 13.149 19.564 1.00 67.75 188 HIS A CA 1
ATOM 1522 C C . HIS A 1 188 ? 25.683 12.892 19.584 1.00 67.75 188 HIS A C 1
ATOM 1524 O O . HIS A 1 188 ? 26.457 13.841 19.489 1.00 67.75 188 HIS A O 1
ATOM 1530 N N . TYR A 1 189 ? 26.106 11.629 19.634 1.00 66.44 189 TYR A N 1
ATOM 1531 C CA . TYR A 1 189 ? 27.513 11.251 19.521 1.00 66.44 189 TYR A CA 1
ATOM 1532 C C . TYR A 1 189 ? 28.113 11.695 18.178 1.00 66.44 189 TYR A C 1
ATOM 1534 O O . TYR A 1 189 ? 29.152 12.351 18.150 1.00 66.44 189 TYR A O 1
ATOM 1542 N N . LEU A 1 190 ? 27.417 11.436 17.067 1.00 52.62 190 LEU A N 1
ATOM 1543 C CA . LEU A 1 190 ? 27.824 11.896 15.737 1.00 52.62 190 LEU A CA 1
ATOM 1544 C C . LEU A 1 190 ? 27.839 13.425 15.632 1.00 52.62 190 LEU A C 1
ATOM 1546 O O . LEU A 1 190 ? 28.780 13.991 15.080 1.00 52.62 190 LEU A O 1
ATOM 1550 N N . LYS A 1 191 ? 26.838 14.107 16.194 1.00 63.25 191 LYS A N 1
ATOM 1551 C CA . LYS A 1 191 ? 26.772 15.573 16.234 1.00 63.25 191 LYS A CA 1
ATOM 1552 C C . LYS A 1 191 ? 27.946 16.168 17.015 1.00 63.25 191 LYS A C 1
ATOM 1554 O O . LYS A 1 191 ? 28.528 17.145 16.552 1.00 63.25 191 LYS A O 1
ATOM 1559 N N . ASN A 1 192 ? 28.323 15.559 18.138 1.00 67.50 192 ASN A N 1
ATOM 1560 C CA . ASN A 1 192 ? 29.472 15.983 18.938 1.00 67.50 192 ASN A CA 1
ATOM 1561 C C . ASN A 1 192 ? 30.788 15.753 18.184 1.00 67.50 192 ASN A C 1
ATOM 1563 O O . ASN A 1 192 ? 31.580 16.679 18.082 1.00 67.50 192 ASN A O 1
ATOM 1567 N N . ILE A 1 193 ? 30.971 14.602 17.526 1.00 67.94 193 ILE A N 1
ATOM 1568 C CA . ILE A 1 193 ? 32.149 14.347 16.673 1.00 67.94 193 ILE A CA 1
ATOM 1569 C C . ILE A 1 193 ? 32.258 15.368 15.534 1.00 67.94 193 ILE A C 1
ATOM 1571 O O . ILE A 1 193 ? 33.350 15.841 15.216 1.00 67.94 193 ILE A O 1
ATOM 1575 N N . ILE A 1 194 ? 31.139 15.697 14.886 1.00 60.03 194 ILE A N 1
ATOM 1576 C CA . ILE A 1 194 ? 31.107 16.669 13.786 1.00 60.03 194 ILE A CA 1
ATOM 1577 C C . ILE A 1 194 ? 31.385 18.086 14.308 1.00 60.03 194 ILE A C 1
ATOM 1579 O O . ILE A 1 194 ? 32.073 18.854 13.637 1.00 60.03 194 ILE A O 1
ATOM 1583 N N . SER A 1 195 ? 30.889 18.426 15.500 1.00 62.06 195 SER A N 1
ATOM 1584 C CA . SER A 1 195 ? 31.153 19.705 16.167 1.00 62.06 195 SER A CA 1
ATOM 1585 C C . SER A 1 195 ? 32.621 19.841 16.587 1.00 62.06 195 SER A C 1
ATOM 1587 O O . SER A 1 195 ? 33.236 20.869 16.312 1.00 62.06 195 SER A O 1
ATOM 1589 N N . ASP A 1 196 ? 33.212 18.789 17.155 1.00 59.22 196 ASP A N 1
ATOM 1590 C CA . ASP A 1 196 ? 34.620 18.757 17.567 1.00 59.22 196 ASP A CA 1
ATOM 1591 C C . ASP A 1 196 ? 35.563 18.812 16.356 1.00 59.22 196 ASP A C 1
ATOM 1593 O O . ASP A 1 196 ? 36.561 19.536 16.365 1.00 59.22 196 ASP A O 1
ATOM 1597 N N . LYS A 1 197 ? 35.212 18.136 15.251 1.00 56.25 197 LYS A N 1
ATOM 1598 C CA . LYS A 1 197 ? 35.962 18.242 13.987 1.00 56.25 197 LYS A CA 1
ATOM 1599 C C . LYS A 1 197 ? 35.827 19.615 13.321 1.00 56.25 197 LYS A C 1
ATOM 1601 O O . LYS A 1 197 ? 36.804 20.094 12.750 1.00 56.25 197 LYS A O 1
ATOM 1606 N N . LYS A 1 198 ? 34.665 20.276 13.410 1.00 53.22 198 LYS A N 1
ATOM 1607 C CA . LYS A 1 198 ? 34.491 21.655 12.911 1.00 53.22 198 LYS A CA 1
ATOM 1608 C C . LYS A 1 198 ? 35.228 22.692 13.768 1.00 53.22 198 LYS A C 1
ATOM 1610 O O . LYS A 1 198 ? 35.738 23.657 13.209 1.00 53.22 198 LYS A O 1
ATOM 1615 N N . MET A 1 199 ? 35.360 22.474 15.078 1.00 44.00 199 MET A N 1
ATOM 1616 C CA . MET A 1 199 ? 36.205 23.299 15.959 1.00 44.00 199 MET A CA 1
ATOM 1617 C C . MET A 1 199 ? 37.707 23.090 15.703 1.00 44.00 199 MET A C 1
ATOM 1619 O O . MET A 1 199 ? 38.478 24.041 15.797 1.00 44.00 199 MET A O 1
ATOM 1623 N N . SER A 1 200 ? 38.124 21.884 15.300 1.00 47.38 200 SER A N 1
A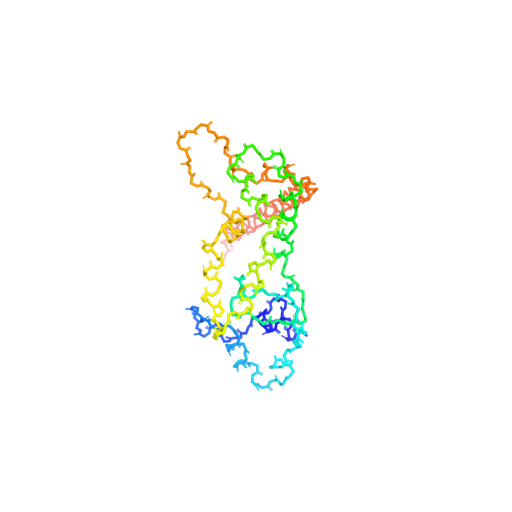TOM 1624 C CA . SER A 1 200 ? 39.513 21.594 14.909 1.00 47.38 200 SER A CA 1
ATOM 1625 C C . SER A 1 200 ? 39.928 22.245 13.580 1.00 47.38 200 SER A C 1
ATOM 1627 O O . SER A 1 200 ? 41.092 22.610 13.438 1.00 47.38 200 SER A O 1
ATOM 1629 N N . GLN A 1 201 ? 39.014 22.427 12.620 1.00 50.75 201 GLN A N 1
ATOM 1630 C CA . GLN A 1 201 ? 39.346 23.023 11.315 1.00 50.75 201 GLN A CA 1
ATOM 1631 C C . GLN A 1 201 ? 39.304 24.559 11.287 1.00 50.75 201 GLN A C 1
ATOM 1633 O O . GLN A 1 201 ? 39.789 25.154 10.328 1.00 50.75 201 GLN A O 1
ATOM 1638 N N . HIS A 1 202 ? 38.778 25.217 12.326 1.00 46.28 202 HIS A N 1
ATOM 1639 C CA . HIS A 1 202 ? 38.746 26.685 12.406 1.00 46.28 202 HIS A CA 1
ATOM 1640 C C . HIS A 1 202 ? 39.873 27.315 13.241 1.00 46.28 202 HIS A C 1
ATOM 1642 O O . HIS A 1 202 ? 39.941 28.540 13.310 1.00 46.28 202 HIS A O 1
ATOM 1648 N N . PHE A 1 203 ? 40.787 26.516 13.807 1.00 42.66 203 PHE A N 1
ATOM 1649 C CA . PHE A 1 203 ? 41.932 27.017 14.583 1.00 42.66 203 PHE A CA 1
ATOM 1650 C C . PHE A 1 203 ? 43.316 26.797 13.960 1.00 42.66 203 PHE A C 1
ATOM 1652 O O . PHE A 1 203 ? 44.298 27.240 14.550 1.00 42.66 203 PHE A O 1
ATOM 1659 N N . ASP A 1 204 ? 43.415 26.227 12.754 1.00 42.00 204 ASP A N 1
ATOM 1660 C CA . ASP A 1 204 ? 44.692 26.124 12.026 1.00 42.00 204 ASP A CA 1
ATOM 1661 C C . ASP A 1 204 ? 44.718 27.037 10.790 1.00 42.00 204 ASP A C 1
ATOM 1663 O O . ASP A 1 204 ? 45.024 26.657 9.666 1.00 42.00 204 ASP A O 1
ATOM 1667 N N . GLY A 1 205 ? 44.344 28.298 11.016 1.00 44.59 205 GLY A N 1
ATOM 1668 C CA . GLY A 1 205 ? 44.603 29.414 10.110 1.00 44.59 205 GLY A CA 1
ATOM 1669 C C . GLY A 1 205 ? 45.982 30.020 10.373 1.00 44.59 205 GLY A C 1
ATOM 1670 O O . GLY A 1 205 ? 46.082 31.187 10.748 1.00 44.59 205 GLY A O 1
ATOM 1671 N N . ARG A 1 206 ? 47.050 29.226 10.222 1.00 43.44 206 ARG A N 1
ATOM 1672 C CA . ARG A 1 206 ? 48.431 29.717 10.080 1.00 43.44 206 ARG A CA 1
ATOM 1673 C C . ARG A 1 206 ? 49.176 28.921 9.009 1.00 43.44 206 ARG A C 1
ATOM 1675 O O . ARG A 1 206 ? 49.943 28.019 9.335 1.00 43.44 206 ARG A O 1
ATOM 1682 N N . ARG A 1 207 ? 49.011 29.349 7.759 1.00 38.69 207 ARG A N 1
ATOM 1683 C CA . ARG A 1 207 ? 50.053 29.710 6.773 1.00 38.69 207 ARG A CA 1
ATOM 1684 C C . ARG A 1 207 ? 49.474 29.665 5.370 1.00 38.69 207 ARG A C 1
ATOM 1686 O O . ARG A 1 207 ? 48.850 28.642 5.029 1.00 38.69 207 ARG A O 1
#

Radius of gyration: 23.08 Å; chains: 1; bounding box: 70×44×51 Å

Secondary structure (DSSP, 8-state):
-HHHHH-BGGGT-SSB--GGGGTSSS-S-HHHHHHHHHTT-HHHHS--BPPP-GGG-GGGT-TT---BSSPPPHHHHHHHHHHHHHHHTGGG---HHHHHHHHHHHHHHHHHHHHHHH-SS--HHHHHHHHHTSHHHHHHHHTT-S-----SS-S-----HHHHHHHTT-THHHHHHHHHHHHHHHHHHHHHHHHHHHHHHTS----